Protein AF-A0A379SQF8-F1 (afdb_monomer)

Structure (mmCIF, N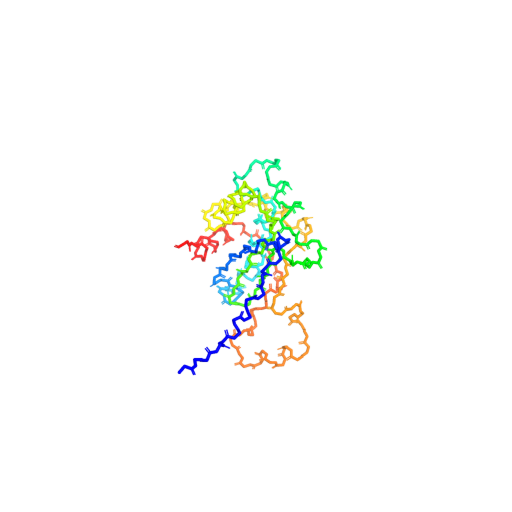/CA/C/O backbone):
data_AF-A0A379SQF8-F1
#
_entry.id   AF-A0A379SQF8-F1
#
loop_
_atom_site.group_PDB
_atom_site.id
_atom_site.type_symbol
_atom_site.label_atom_id
_atom_site.label_alt_id
_atom_site.label_comp_id
_atom_site.label_asym_id
_atom_site.label_entity_id
_atom_site.label_seq_id
_atom_site.pdbx_PDB_ins_code
_atom_site.Cartn_x
_atom_site.Cartn_y
_atom_site.Cartn_z
_atom_site.occupancy
_atom_site.B_iso_or_equiv
_atom_site.auth_seq_id
_atom_site.auth_comp_id
_atom_site.auth_asym_id
_atom_site.auth_atom_id
_atom_site.pdbx_PDB_model_num
ATOM 1 N N . MET A 1 1 ? 18.509 -51.863 -10.016 1.00 36.53 1 MET A N 1
ATOM 2 C CA . MET A 1 1 ? 18.354 -50.902 -11.134 1.00 36.53 1 MET A CA 1
ATOM 3 C C . MET A 1 1 ? 16.863 -50.686 -11.363 1.00 36.53 1 MET A C 1
ATOM 5 O O . MET A 1 1 ? 16.187 -51.683 -11.514 1.00 36.53 1 MET A O 1
ATOM 9 N N . GLY A 1 2 ? 16.226 -49.520 -11.377 1.00 36.34 2 GLY A N 1
ATOM 10 C CA . GLY A 1 2 ? 16.567 -48.117 -11.154 1.00 36.34 2 GLY A CA 1
ATOM 11 C C . GLY A 1 2 ? 15.249 -47.352 -11.379 1.00 36.34 2 GLY A C 1
ATOM 12 O O . GLY A 1 2 ? 14.641 -47.495 -12.435 1.00 36.34 2 GLY A O 1
ATOM 13 N N . TYR A 1 3 ? 14.753 -46.633 -10.369 1.00 33.97 3 TYR A N 1
ATOM 14 C CA . TYR A 1 3 ? 13.500 -45.876 -10.451 1.00 33.97 3 TYR A CA 1
ATOM 15 C C . TYR A 1 3 ? 13.717 -44.621 -11.301 1.00 33.97 3 TYR A C 1
ATOM 17 O O . TYR A 1 3 ? 14.500 -43.751 -10.924 1.00 33.97 3 TYR A O 1
ATOM 25 N N . ILE A 1 4 ? 13.025 -44.499 -12.436 1.00 41.09 4 ILE A N 1
ATOM 26 C CA . ILE A 1 4 ? 13.025 -43.257 -13.216 1.00 41.09 4 ILE A CA 1
ATOM 27 C C . ILE A 1 4 ? 11.919 -42.366 -12.654 1.00 41.09 4 ILE A C 1
ATOM 29 O O . ILE A 1 4 ? 10.757 -42.445 -13.051 1.00 41.09 4 ILE A O 1
ATOM 33 N N . GLY A 1 5 ? 12.287 -41.525 -11.688 1.00 40.53 5 GLY A N 1
ATOM 34 C CA . GLY A 1 5 ? 11.454 -40.415 -11.248 1.00 40.53 5 GLY A CA 1
ATOM 35 C C . GLY A 1 5 ? 11.244 -39.448 -12.410 1.00 40.53 5 GLY A C 1
ATOM 36 O O . GLY A 1 5 ? 12.179 -38.785 -12.858 1.00 40.53 5 GLY A O 1
ATOM 37 N N . LYS A 1 6 ? 10.010 -39.354 -12.910 1.00 43.12 6 LYS A N 1
ATOM 38 C CA . LYS A 1 6 ? 9.601 -38.285 -13.824 1.00 43.12 6 LYS A CA 1
ATOM 39 C C . LYS A 1 6 ? 9.546 -36.989 -13.013 1.00 43.12 6 LYS A C 1
ATOM 41 O O . LYS A 1 6 ? 8.558 -36.696 -12.347 1.00 43.12 6 LYS A O 1
ATOM 46 N N . CYS A 1 7 ? 10.639 -36.234 -13.032 1.00 33.91 7 CYS A N 1
ATOM 47 C CA . CYS A 1 7 ? 10.695 -34.894 -12.466 1.00 33.91 7 CYS A CA 1
ATOM 48 C C . CYS A 1 7 ? 9.825 -33.974 -13.335 1.00 33.91 7 CYS A C 1
ATOM 50 O O . CYS A 1 7 ? 10.247 -33.520 -14.397 1.00 33.91 7 CYS A O 1
ATOM 52 N N . TRP A 1 8 ? 8.581 -33.733 -12.921 1.00 30.84 8 TRP A N 1
ATOM 53 C CA . TRP A 1 8 ? 7.728 -32.720 -13.536 1.00 30.84 8 TRP A CA 1
ATOM 54 C C . TRP A 1 8 ? 8.167 -31.337 -13.044 1.00 30.84 8 TRP A C 1
ATOM 56 O O . TRP A 1 8 ? 7.534 -30.723 -12.188 1.00 30.84 8 TRP A O 1
ATOM 66 N N . ARG A 1 9 ? 9.274 -30.823 -13.584 1.00 35.34 9 ARG A N 1
ATOM 67 C CA . ARG A 1 9 ? 9.431 -29.372 -13.695 1.00 35.34 9 ARG A CA 1
ATOM 68 C C . ARG A 1 9 ? 8.589 -28.964 -14.893 1.00 35.34 9 ARG A C 1
ATOM 70 O O . ARG A 1 9 ? 8.962 -29.286 -16.017 1.00 35.34 9 ARG A O 1
ATOM 77 N N . ARG A 1 10 ? 7.471 -28.257 -14.682 1.00 36.34 10 ARG A N 1
ATOM 78 C CA . ARG A 1 10 ? 6.991 -27.383 -15.762 1.00 36.34 10 ARG A CA 1
ATOM 79 C C . ARG A 1 10 ? 8.163 -26.448 -16.057 1.00 36.34 10 ARG A C 1
ATOM 81 O O . ARG A 1 10 ? 8.608 -25.782 -15.120 1.00 36.34 10 ARG A O 1
ATOM 88 N N . PRO A 1 11 ? 8.698 -26.410 -17.285 1.00 40.53 11 PRO A N 1
ATOM 89 C CA . PRO A 1 11 ? 9.494 -25.268 -17.687 1.00 40.53 11 PRO A CA 1
ATOM 90 C C . PRO A 1 11 ? 8.586 -24.064 -17.442 1.00 40.53 11 PRO A C 1
ATOM 92 O O . PRO A 1 11 ? 7.487 -24.025 -18.000 1.00 40.53 11 PRO A O 1
ATOM 95 N N . SER A 1 12 ? 8.964 -23.152 -16.545 1.00 54.12 12 SER A N 1
ATOM 96 C CA . SER A 1 12 ? 8.344 -21.828 -16.537 1.00 54.12 12 SER A CA 1
ATOM 97 C C . SER A 1 12 ? 8.433 -21.342 -17.973 1.00 54.12 12 SER A C 1
ATOM 99 O O . SER A 1 12 ? 9.515 -21.403 -18.574 1.00 54.12 12 SER A O 1
ATOM 101 N N . ALA A 1 13 ? 7.293 -21.017 -18.574 1.00 52.03 13 ALA A N 1
ATOM 102 C CA . ALA A 1 13 ? 7.289 -20.626 -19.969 1.00 52.03 13 ALA A CA 1
ATOM 103 C C . ALA A 1 13 ? 8.267 -19.444 -20.113 1.00 52.03 13 ALA A C 1
ATOM 105 O O . ALA A 1 13 ? 8.337 -18.613 -19.207 1.00 52.03 13 ALA A O 1
ATOM 106 N N . PRO A 1 14 ? 9.016 -19.312 -21.220 1.00 48.34 14 PRO A N 1
ATOM 107 C CA . PRO A 1 14 ? 9.908 -18.165 -21.444 1.00 48.34 14 PRO A CA 1
ATOM 108 C C . PRO A 1 14 ? 9.210 -16.797 -21.277 1.00 48.34 14 PRO A C 1
ATOM 110 O O . PRO A 1 14 ? 9.867 -15.772 -21.110 1.00 48.34 14 PRO A O 1
ATOM 113 N N . SER A 1 15 ? 7.872 -16.804 -21.307 1.00 56.28 15 SER A N 1
ATOM 114 C CA . SER A 1 15 ? 6.947 -15.691 -21.121 1.00 56.28 15 SER A CA 1
ATOM 115 C C . SER A 1 15 ? 6.507 -15.403 -19.679 1.00 56.28 15 SER A C 1
ATOM 117 O O . SER A 1 15 ? 5.674 -14.514 -19.501 1.00 56.28 15 SER A O 1
ATOM 119 N N . ASP A 1 16 ? 6.954 -16.159 -18.674 1.00 76.50 16 ASP A N 1
ATOM 120 C CA . ASP A 1 16 ? 6.505 -15.937 -17.296 1.00 76.50 16 ASP A CA 1
ATOM 121 C C . ASP A 1 16 ? 7.106 -14.634 -16.756 1.00 76.50 16 ASP A C 1
ATOM 123 O O . ASP A 1 16 ? 8.316 -14.408 -16.795 1.00 76.50 16 ASP A O 1
ATOM 127 N N . ARG A 1 17 ? 6.219 -13.740 -16.317 1.00 87.56 17 ARG A N 1
ATOM 128 C CA . ARG A 1 17 ? 6.563 -12.451 -15.715 1.00 87.56 17 ARG A CA 1
ATOM 129 C C . ARG A 1 17 ? 7.261 -12.669 -14.371 1.00 87.56 17 ARG A C 1
ATOM 131 O O . ARG A 1 17 ? 7.070 -13.693 -13.717 1.00 87.56 17 ARG A O 1
ATOM 138 N N . ILE A 1 18 ? 8.079 -11.704 -13.966 1.00 90.38 18 ILE A N 1
ATOM 139 C CA . ILE A 1 18 ? 8.761 -11.708 -12.673 1.00 90.38 18 ILE A CA 1
ATOM 140 C C . ILE A 1 18 ? 7.858 -11.006 -11.661 1.00 90.38 18 ILE A C 1
ATOM 142 O O . ILE A 1 18 ? 7.595 -9.813 -11.787 1.00 90.38 18 ILE A O 1
ATOM 146 N N . GLU A 1 19 ? 7.413 -11.742 -10.647 1.00 91.56 19 GLU A N 1
ATOM 147 C CA . GLU A 1 19 ? 6.607 -11.203 -9.553 1.00 91.56 19 GLU A CA 1
ATOM 148 C C . GLU A 1 19 ? 7.514 -10.722 -8.418 1.00 91.56 19 GLU A C 1
ATOM 150 O O . GLU A 1 19 ? 8.244 -11.509 -7.811 1.00 91.56 19 GLU A O 1
ATOM 155 N N . VAL A 1 20 ? 7.455 -9.429 -8.117 1.00 92.56 20 VAL A N 1
ATO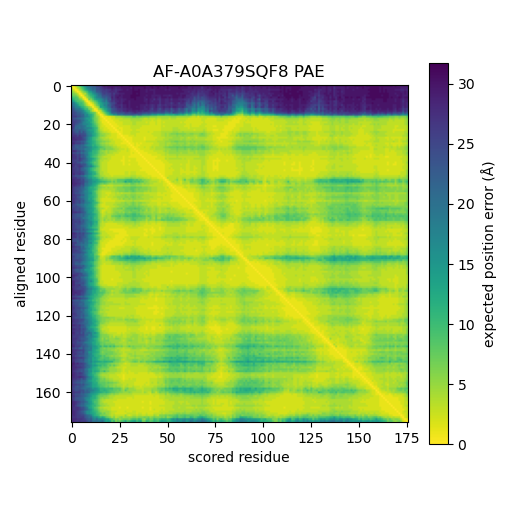M 156 C CA . VAL A 1 20 ? 8.170 -8.795 -7.010 1.00 92.56 20 VAL A CA 1
ATOM 157 C C . VAL A 1 20 ? 7.145 -8.347 -5.981 1.00 92.56 20 VAL A C 1
ATOM 159 O O . VAL A 1 20 ? 6.191 -7.637 -6.300 1.00 92.56 20 VAL A O 1
ATOM 162 N N . ARG A 1 21 ? 7.335 -8.777 -4.733 1.00 93.06 21 ARG A N 1
ATOM 163 C CA . ARG A 1 21 ? 6.432 -8.455 -3.629 1.00 93.06 21 ARG A CA 1
ATOM 164 C C . ARG A 1 21 ? 7.213 -7.945 -2.433 1.00 93.06 21 ARG A C 1
ATOM 166 O O . ARG A 1 21 ? 8.193 -8.571 -2.034 1.00 93.06 21 ARG A O 1
ATOM 173 N N . LEU A 1 22 ? 6.751 -6.843 -1.852 1.00 92.69 22 LEU A N 1
ATOM 174 C CA . LEU A 1 22 ? 7.219 -6.351 -0.560 1.00 92.69 22 LEU A CA 1
ATOM 175 C C . LEU A 1 22 ? 6.069 -6.473 0.432 1.00 92.69 22 LEU A C 1
ATOM 177 O O . LEU A 1 22 ? 5.043 -5.816 0.275 1.00 92.69 22 LEU A O 1
ATOM 181 N N . GLN A 1 23 ? 6.254 -7.309 1.449 1.00 93.75 23 GLN A N 1
ATOM 182 C CA . GLN A 1 23 ? 5.326 -7.413 2.565 1.00 93.75 23 GLN A CA 1
ATOM 183 C C . GLN A 1 23 ? 5.883 -6.629 3.749 1.00 93.75 23 GLN A C 1
ATOM 185 O O . GLN A 1 23 ? 6.973 -6.919 4.239 1.00 93.75 23 GLN A O 1
ATOM 190 N N . VAL A 1 24 ? 5.108 -5.661 4.218 1.00 91.88 24 VAL A N 1
ATOM 191 C CA . VAL A 1 24 ? 5.323 -4.972 5.487 1.00 91.88 24 VAL A CA 1
ATOM 192 C C . VAL A 1 24 ? 4.374 -5.602 6.500 1.00 91.88 24 VAL A C 1
ATOM 194 O O . VAL A 1 24 ? 3.173 -5.666 6.250 1.00 91.88 24 VAL A O 1
ATOM 197 N N . ASN A 1 25 ? 4.883 -6.057 7.645 1.00 92.56 25 ASN A N 1
ATOM 198 C CA . ASN A 1 25 ? 4.075 -6.676 8.710 1.00 92.56 25 ASN A CA 1
ATOM 199 C C . ASN A 1 25 ? 3.375 -5.620 9.584 1.00 92.56 25 ASN A C 1
ATOM 201 O O . ASN A 1 25 ? 3.444 -5.650 10.812 1.00 92.56 25 ASN A O 1
ATOM 205 N N . THR A 1 26 ? 2.747 -4.660 8.910 1.00 91.12 26 THR A N 1
ATOM 206 C CA . THR A 1 26 ? 2.014 -3.542 9.489 1.00 91.12 26 THR A CA 1
ATOM 207 C C . THR A 1 26 ? 0.716 -3.401 8.707 1.00 91.12 26 THR A C 1
ATOM 209 O O . THR A 1 26 ? 0.739 -3.204 7.490 1.00 91.12 26 THR A O 1
ATOM 212 N N . GLY A 1 27 ? -0.406 -3.502 9.409 1.00 92.88 27 GLY A N 1
ATOM 213 C CA . GLY A 1 27 ? -1.755 -3.313 8.882 1.00 92.88 27 GLY A CA 1
ATOM 214 C C . GLY A 1 27 ? -2.603 -2.508 9.864 1.00 92.88 27 GLY A C 1
ATOM 215 O O . GLY A 1 27 ? -2.070 -1.886 10.783 1.00 92.88 27 GLY A O 1
ATOM 216 N N . SER A 1 28 ? -3.922 -2.533 9.715 1.00 94.75 28 SER A N 1
ATOM 217 C CA . SER A 1 28 ? -4.826 -1.740 10.562 1.00 94.75 28 SER A CA 1
ATOM 218 C C . SER A 1 28 ? -4.838 -2.137 12.047 1.00 94.75 28 SER A C 1
ATOM 220 O O . SER A 1 28 ? -5.233 -1.339 12.896 1.00 94.75 28 SER A O 1
ATOM 222 N N . LEU A 1 29 ? -4.363 -3.334 12.411 1.00 94.62 29 LEU A N 1
A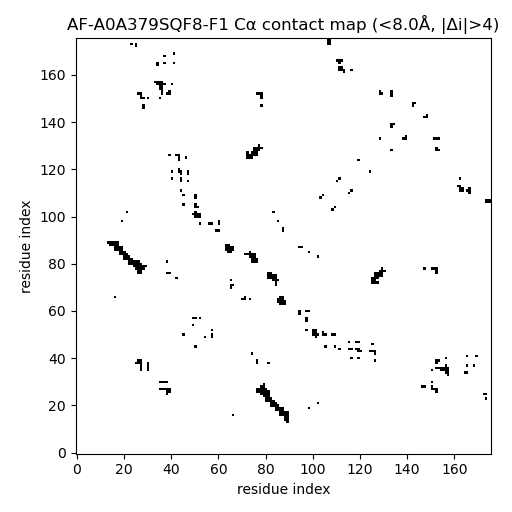TOM 223 C CA . LEU A 1 29 ? -4.231 -3.772 13.809 1.00 94.62 29 LEU A CA 1
ATOM 224 C C . LEU A 1 29 ? -3.235 -2.949 14.622 1.00 94.62 29 LEU A C 1
ATOM 226 O O . LEU A 1 29 ? -3.334 -2.905 15.847 1.00 94.62 29 LEU A O 1
ATOM 230 N N . THR A 1 30 ? -2.252 -2.332 13.972 1.00 92.88 30 THR A N 1
ATOM 231 C CA . THR A 1 30 ? -1.236 -1.531 14.667 1.00 92.88 30 THR A CA 1
ATOM 232 C C . THR A 1 30 ? -1.687 -0.087 14.892 1.00 92.88 30 THR A C 1
ATOM 234 O O . THR A 1 30 ? -1.004 0.668 15.591 1.00 92.88 30 THR A O 1
ATOM 237 N N . GLU A 1 31 ? -2.833 0.302 14.328 1.00 93.88 31 GLU A N 1
ATOM 238 C CA . GLU A 1 31 ? -3.425 1.627 14.481 1.00 93.88 31 GLU A CA 1
ATOM 239 C C . GLU A 1 31 ? -4.084 1.788 15.852 1.00 93.88 31 GLU A C 1
ATOM 241 O O . GLU A 1 31 ? -4.849 0.940 16.313 1.00 93.88 31 GLU A O 1
ATOM 246 N N . SER A 1 32 ? -3.843 2.927 16.501 1.00 91.19 32 SER A N 1
ATOM 247 C CA . SER A 1 32 ? -4.699 3.369 17.599 1.00 91.19 32 SER A CA 1
ATOM 248 C C . SER A 1 32 ? -6.028 3.925 17.080 1.00 91.19 32 SER A C 1
ATOM 250 O O . SER A 1 32 ? -6.185 4.266 15.908 1.00 91.19 32 SER A O 1
ATOM 252 N N . THR A 1 33 ? -6.980 4.153 17.986 1.00 86.94 33 THR A N 1
ATOM 253 C CA . THR A 1 33 ? -8.256 4.800 17.638 1.00 86.94 33 THR A CA 1
ATOM 254 C C . THR A 1 33 ? -8.087 6.194 17.018 1.00 86.94 33 THR A C 1
ATOM 256 O O . THR A 1 33 ? -8.968 6.634 16.283 1.00 86.94 33 THR A O 1
ATOM 259 N N . GLN A 1 34 ? -6.989 6.910 17.281 1.00 88.19 34 GLN A N 1
ATOM 260 C CA . GLN A 1 34 ? -6.680 8.204 16.653 1.00 88.19 34 GLN A CA 1
ATOM 261 C C . GLN A 1 34 ? -5.944 8.071 15.309 1.00 88.19 34 GLN A C 1
ATOM 263 O O . GLN A 1 34 ? -5.808 9.070 14.610 1.00 88.19 34 GLN A O 1
ATOM 268 N N . GLN A 1 35 ? -5.476 6.870 14.963 1.00 92.12 35 GLN A N 1
ATOM 269 C CA . GLN A 1 35 ? -4.688 6.552 13.765 1.00 92.12 35 GLN A CA 1
ATOM 270 C C . GLN A 1 35 ? -5.486 5.746 12.730 1.00 92.12 35 GLN A C 1
ATOM 272 O O . GLN A 1 35 ? -4.907 5.215 11.791 1.00 92.12 35 GLN A O 1
ATOM 277 N N . SER A 1 36 ? -6.807 5.662 12.906 1.00 93.00 36 SER A N 1
ATOM 278 C CA . SER A 1 36 ? -7.718 4.961 11.998 1.00 93.00 36 SER A CA 1
ATOM 279 C C . SER A 1 36 ? -7.476 5.372 10.540 1.00 93.00 36 SER A C 1
ATOM 281 O O . SER A 1 36 ? -7.569 6.562 10.215 1.00 93.00 36 SER A O 1
ATOM 283 N N . GLY A 1 37 ? -7.170 4.396 9.685 1.00 93.44 37 GLY A N 1
ATOM 284 C CA . GLY A 1 37 ? -6.935 4.567 8.248 1.00 93.44 37 GLY A CA 1
ATOM 285 C C . GLY A 1 37 ? -5.495 4.936 7.862 1.00 93.44 37 GLY A C 1
ATOM 286 O O . GLY A 1 37 ? -5.226 5.226 6.693 1.00 93.44 37 GLY A O 1
ATOM 287 N N . PHE A 1 38 ? -4.547 4.954 8.806 1.00 95.12 38 PHE A N 1
ATOM 288 C CA . PHE A 1 38 ? -3.148 5.311 8.531 1.00 95.12 38 PHE A CA 1
ATOM 289 C C . PHE A 1 38 ? -2.432 4.258 7.674 1.00 95.12 38 PHE A C 1
ATOM 291 O O . PHE A 1 38 ? -1.734 4.608 6.721 1.00 95.12 38 PHE A O 1
ATOM 298 N N . SER A 1 39 ? -2.643 2.977 7.965 1.00 94.00 39 SER A N 1
ATOM 299 C CA . SER A 1 39 ? -2.125 1.843 7.192 1.00 94.00 39 SER A CA 1
ATOM 300 C C . SER A 1 39 ? -2.630 1.838 5.748 1.00 94.00 39 SER A C 1
ATOM 302 O O . SER A 1 39 ? -1.914 1.380 4.865 1.00 94.00 39 SER A O 1
ATOM 304 N N . HIS A 1 40 ? -3.806 2.419 5.488 1.00 95.50 40 HIS A N 1
ATOM 305 C CA . HIS A 1 40 ? -4.371 2.553 4.146 1.00 95.50 40 HIS A CA 1
ATOM 306 C C . HIS A 1 40 ? -3.868 3.799 3.401 1.00 95.50 40 HIS A C 1
ATOM 308 O O . HIS A 1 40 ? -3.574 3.744 2.205 1.00 95.50 40 HIS A O 1
ATOM 314 N N . VAL A 1 41 ? -3.735 4.945 4.084 1.00 95.19 41 VAL A N 1
ATOM 315 C CA . VAL A 1 41 ? -3.297 6.186 3.419 1.00 95.19 41 VAL A CA 1
ATOM 316 C C . VAL A 1 41 ? -1.808 6.178 3.076 1.00 95.19 41 VAL A C 1
ATOM 318 O O . VAL A 1 41 ? -1.421 6.738 2.053 1.00 95.19 41 VAL A O 1
ATOM 321 N N . ILE A 1 42 ? -0.957 5.554 3.895 1.00 94.50 42 ILE A N 1
ATOM 322 C CA . ILE A 1 42 ? 0.499 5.559 3.681 1.00 94.50 42 ILE A CA 1
ATOM 323 C C . ILE A 1 42 ? 0.869 4.949 2.320 1.00 94.50 42 ILE A C 1
ATOM 325 O O . ILE A 1 42 ? 1.564 5.615 1.546 1.00 94.50 42 ILE A O 1
ATOM 329 N N . PRO A 1 43 ? 0.372 3.754 1.953 1.00 94.06 43 PRO A N 1
ATOM 330 C CA . PRO A 1 43 ? 0.632 3.205 0.632 1.00 94.06 43 PRO A CA 1
ATOM 331 C C . PRO A 1 43 ? -0.009 4.022 -0.484 1.00 94.06 43 PRO A C 1
ATOM 333 O O . PRO A 1 43 ? 0.592 4.180 -1.543 1.00 94.06 43 PRO A O 1
ATOM 336 N N . ARG A 1 44 ? -1.183 4.619 -0.250 1.00 94.75 44 ARG A N 1
ATOM 337 C CA . ARG A 1 44 ? -1.811 5.519 -1.226 1.00 94.75 44 ARG A CA 1
ATOM 338 C C . ARG A 1 44 ? -0.919 6.725 -1.533 1.00 94.75 44 ARG A C 1
ATOM 340 O O . ARG A 1 44 ? -0.756 7.089 -2.693 1.00 94.75 44 ARG A O 1
ATOM 347 N N . ILE A 1 45 ? -0.275 7.302 -0.518 1.00 94.12 45 ILE A N 1
ATOM 348 C CA . ILE A 1 45 ? 0.727 8.364 -0.689 1.00 94.12 45 ILE A CA 1
ATOM 349 C C . ILE A 1 45 ? 1.929 7.836 -1.476 1.00 94.12 45 ILE A C 1
ATOM 351 O O . ILE A 1 45 ? 2.353 8.483 -2.434 1.00 94.12 45 ILE A O 1
ATOM 355 N N . ALA A 1 46 ? 2.437 6.653 -1.126 1.00 92.62 46 ALA A N 1
ATOM 356 C CA . ALA A 1 46 ? 3.570 6.022 -1.801 1.00 92.62 46 ALA A CA 1
ATOM 357 C C . ALA A 1 46 ? 3.336 5.787 -3.303 1.00 92.62 46 ALA A C 1
ATOM 359 O O . ALA A 1 46 ? 4.254 5.982 -4.101 1.00 92.62 46 ALA A O 1
ATOM 360 N N . LEU A 1 47 ? 2.112 5.437 -3.705 1.00 91.75 47 LEU A N 1
ATOM 361 C CA . LEU A 1 47 ? 1.737 5.249 -5.112 1.00 91.75 47 LEU A CA 1
ATOM 362 C C . LEU A 1 47 ? 1.755 6.553 -5.920 1.00 91.75 47 LEU A C 1
ATOM 364 O O . LEU A 1 47 ? 2.013 6.530 -7.120 1.00 91.75 47 LEU A O 1
ATOM 368 N N . THR A 1 48 ? 1.533 7.700 -5.273 1.00 90.62 48 THR A N 1
ATOM 369 C CA . THR A 1 48 ? 1.603 9.011 -5.946 1.00 90.62 48 THR A CA 1
ATOM 370 C C . THR A 1 48 ? 3.018 9.575 -6.071 1.00 90.62 48 THR A C 1
ATOM 372 O O . THR A 1 48 ? 3.218 10.587 -6.742 1.00 90.62 48 THR A O 1
ATOM 375 N N . GLN A 1 49 ? 4.007 8.944 -5.435 1.00 89.62 49 GLN A N 1
ATOM 376 C CA . GLN A 1 49 ? 5.403 9.375 -5.460 1.00 89.62 49 GLN A CA 1
ATOM 377 C C . GLN A 1 49 ? 6.229 8.486 -6.393 1.00 89.62 49 GLN A C 1
ATOM 379 O O . GLN A 1 49 ? 5.945 7.305 -6.571 1.00 89.62 49 GLN A O 1
ATOM 384 N N . SER A 1 50 ? 7.304 9.033 -6.965 1.00 85.12 50 SER A N 1
ATOM 385 C CA . SER A 1 50 ? 8.196 8.268 -7.849 1.00 85.12 50 SER A CA 1
ATOM 386 C C . SER A 1 50 ? 9.141 7.322 -7.101 1.00 85.12 50 SER A C 1
ATOM 388 O O . SER A 1 50 ? 9.872 6.567 -7.736 1.00 85.12 50 SER A O 1
ATOM 390 N N . GLY A 1 51 ? 9.177 7.378 -5.763 1.00 84.06 51 GLY A N 1
ATOM 391 C CA . GLY A 1 51 ? 10.077 6.563 -4.944 1.00 84.06 51 GLY A CA 1
ATOM 392 C C . GLY A 1 51 ? 11.541 6.721 -5.356 1.00 84.06 51 GLY A C 1
ATOM 393 O O . GLY A 1 51 ? 12.247 5.729 -5.493 1.00 84.06 51 GLY A O 1
ATOM 394 N N . GLY A 1 52 ? 11.986 7.955 -5.616 1.00 84.81 52 GLY A N 1
ATOM 395 C CA . GLY A 1 52 ? 13.369 8.276 -5.992 1.00 84.81 52 GLY A CA 1
ATOM 396 C C . GLY A 1 52 ? 13.748 7.971 -7.446 1.00 84.81 52 GLY A C 1
ATOM 397 O O . GLY A 1 52 ? 14.891 8.218 -7.823 1.00 84.81 52 GLY A O 1
ATOM 398 N N . LEU A 1 53 ? 12.814 7.463 -8.253 1.00 91.12 53 LEU A N 1
ATOM 399 C CA . LEU A 1 53 ? 12.979 7.329 -9.699 1.00 91.12 53 LEU A CA 1
ATOM 400 C C . LEU A 1 53 ? 12.738 8.673 -10.394 1.00 91.12 53 LEU A C 1
ATOM 402 O O . LEU A 1 53 ? 11.982 9.519 -9.892 1.00 91.12 53 LEU A O 1
ATOM 406 N N . ASP A 1 54 ? 13.339 8.859 -11.569 1.00 92.06 54 ASP A N 1
ATOM 407 C CA . ASP A 1 54 ? 12.953 9.965 -12.441 1.00 92.06 54 ASP A CA 1
ATOM 408 C C . ASP A 1 54 ? 11.526 9.760 -12.997 1.00 92.06 54 ASP A C 1
ATOM 410 O O . ASP A 1 54 ? 10.928 8.684 -12.898 1.00 92.06 54 ASP A O 1
ATOM 414 N N . ALA A 1 55 ? 10.943 10.814 -13.571 1.00 88.75 55 ALA A N 1
ATOM 415 C CA . ALA A 1 55 ? 9.561 10.768 -14.046 1.00 88.75 55 ALA A CA 1
ATOM 416 C C . ALA A 1 55 ? 9.338 9.754 -15.186 1.00 88.75 55 ALA A C 1
ATOM 418 O O . ALA A 1 55 ? 8.255 9.171 -15.286 1.00 88.75 55 ALA A O 1
ATOM 419 N N . ALA A 1 56 ? 10.335 9.535 -16.048 1.00 91.56 56 ALA A N 1
ATOM 420 C CA . ALA A 1 56 ? 10.235 8.598 -17.163 1.00 91.56 56 ALA A CA 1
ATOM 421 C C . ALA A 1 56 ? 10.331 7.145 -16.674 1.00 91.56 56 ALA A C 1
ATOM 423 O O . ALA A 1 56 ? 9.528 6.308 -17.087 1.00 91.56 56 ALA A O 1
ATOM 424 N N . GLN A 1 57 ? 11.247 6.871 -15.746 1.00 93.50 57 GLN A N 1
ATOM 425 C CA . GLN A 1 57 ? 11.419 5.589 -15.067 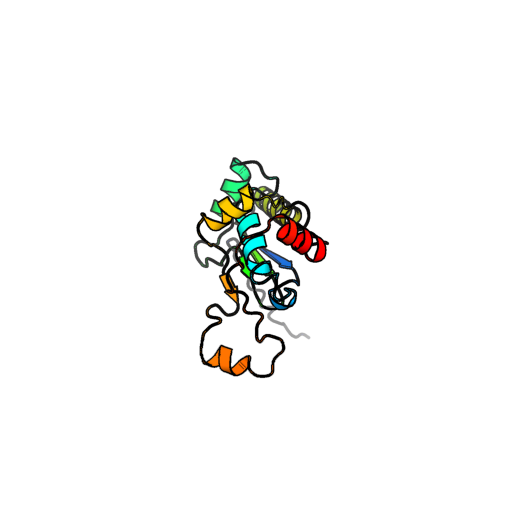1.00 93.50 57 GLN A CA 1
ATOM 426 C C . GLN A 1 57 ? 10.178 5.216 -14.265 1.00 93.50 57 GLN A C 1
ATOM 428 O O . GLN A 1 57 ? 9.625 4.140 -14.466 1.00 93.50 57 GLN A O 1
ATOM 433 N N . ALA A 1 58 ? 9.667 6.119 -13.424 1.00 91.00 58 ALA A N 1
ATOM 434 C CA . ALA A 1 58 ? 8.458 5.862 -12.644 1.00 91.00 58 ALA A CA 1
ATOM 435 C C . ALA A 1 58 ? 7.262 5.542 -13.553 1.00 91.00 58 ALA A C 1
ATOM 437 O O . ALA A 1 58 ? 6.533 4.579 -13.322 1.00 91.00 58 ALA A O 1
ATOM 438 N N . ARG A 1 59 ? 7.087 6.304 -14.640 1.00 90.94 59 ARG A N 1
ATOM 439 C CA . ARG A 1 59 ? 6.035 6.033 -15.627 1.00 90.94 59 ARG A CA 1
ATOM 440 C C . ARG A 1 59 ? 6.230 4.684 -16.319 1.00 90.94 59 ARG A C 1
ATOM 442 O O . ARG A 1 59 ? 5.260 3.949 -16.484 1.00 90.94 59 ARG A O 1
ATOM 449 N N . SER A 1 60 ? 7.461 4.357 -16.708 1.00 92.25 60 SER A N 1
ATOM 450 C CA . SER A 1 60 ? 7.824 3.079 -17.327 1.00 92.25 60 SER A CA 1
ATOM 451 C C . SER A 1 60 ? 7.538 1.900 -16.392 1.00 92.25 60 SER A C 1
ATOM 453 O O . SER A 1 60 ? 6.916 0.925 -16.824 1.00 92.25 60 SER A O 1
ATOM 455 N N . LEU A 1 61 ? 7.912 2.022 -15.114 1.00 92.94 61 LEU A N 1
ATOM 456 C CA . LEU A 1 61 ? 7.637 1.044 -14.067 1.00 92.94 61 LEU A CA 1
ATOM 457 C C . LEU A 1 61 ? 6.132 0.825 -13.907 1.00 92.94 61 LEU A C 1
ATOM 459 O O . LEU A 1 61 ? 5.698 -0.317 -13.939 1.00 92.94 61 LEU A O 1
ATOM 463 N N . TRP A 1 62 ? 5.319 1.879 -13.811 1.00 89.69 62 TRP A N 1
ATOM 464 C CA . TRP A 1 62 ? 3.868 1.722 -13.649 1.00 89.69 62 TRP A CA 1
ATOM 465 C C . TRP A 1 62 ? 3.168 1.150 -14.882 1.00 89.69 62 TRP A C 1
ATOM 467 O O . TRP A 1 62 ? 2.266 0.326 -14.753 1.00 89.69 62 TRP A O 1
ATOM 477 N N . GLN A 1 63 ? 3.602 1.529 -16.085 1.00 90.50 63 GLN A N 1
ATOM 478 C CA . GLN A 1 63 ? 3.037 1.000 -17.331 1.00 90.50 63 GLN A CA 1
ATOM 479 C C . GLN A 1 63 ? 3.356 -0.482 -17.547 1.00 90.50 63 GLN A C 1
ATOM 481 O O . GLN A 1 63 ? 2.580 -1.193 -18.183 1.00 90.50 63 GLN A O 1
ATOM 486 N N . GLN A 1 64 ? 4.507 -0.943 -17.057 1.00 90.94 64 GLN A N 1
ATOM 487 C CA . GLN A 1 64 ? 4.998 -2.303 -17.286 1.00 90.94 64 GLN A CA 1
ATOM 488 C C . GLN A 1 64 ? 4.990 -3.170 -16.029 1.00 90.94 64 GLN A C 1
ATOM 490 O O . GLN A 1 64 ? 5.319 -4.346 -16.134 1.00 90.94 64 GLN A O 1
ATOM 495 N N . GLY A 1 65 ? 4.630 -2.615 -14.873 1.00 88.81 65 GLY A N 1
ATOM 496 C CA . GLY A 1 65 ? 4.664 -3.257 -13.558 1.00 88.81 65 GLY A CA 1
ATOM 497 C C . GLY A 1 65 ? 3.368 -3.949 -13.157 1.00 88.81 65 GLY A C 1
ATOM 498 O O . GLY A 1 65 ? 3.267 -4.450 -12.041 1.00 88.81 65 GLY A O 1
ATOM 499 N N . VAL A 1 66 ? 2.385 -3.995 -14.056 1.00 87.75 66 VAL A N 1
ATOM 500 C CA . VAL A 1 66 ? 1.116 -4.699 -13.865 1.00 87.75 66 VAL A CA 1
ATOM 501 C C . VAL A 1 66 ? 0.995 -5.783 -14.931 1.00 87.75 66 VAL A C 1
ATOM 503 O O . VAL A 1 66 ? 1.296 -5.547 -16.102 1.00 87.75 66 VAL A O 1
ATOM 506 N N . ASP A 1 67 ? 0.557 -6.983 -14.540 1.00 87.56 67 ASP A N 1
ATOM 507 C CA . ASP A 1 67 ? 0.233 -8.034 -15.504 1.00 87.56 67 ASP A CA 1
ATOM 508 C C . ASP A 1 67 ? -1.086 -7.679 -16.217 1.00 87.56 67 ASP A C 1
ATOM 510 O O . ASP A 1 67 ? -2.140 -7.681 -15.577 1.00 87.56 67 ASP A O 1
ATOM 514 N N . PRO A 1 68 ? -1.085 -7.421 -17.539 1.00 84.38 68 PRO A N 1
ATOM 515 C CA . PRO A 1 68 ? -2.313 -7.119 -18.272 1.00 84.38 68 PRO A CA 1
ATOM 516 C C . PRO A 1 68 ? -3.285 -8.308 -18.337 1.00 84.38 68 PRO A C 1
ATOM 518 O O . PRO A 1 68 ? -4.469 -8.113 -18.601 1.00 84.38 68 PRO A O 1
ATOM 521 N N . LYS A 1 69 ? -2.812 -9.545 -18.130 1.00 85.56 69 LYS A N 1
ATOM 522 C CA . LYS A 1 69 ? -3.649 -10.757 -18.143 1.00 85.56 69 LYS A CA 1
ATOM 523 C C . LYS A 1 69 ? -4.234 -11.078 -16.773 1.00 85.56 69 LYS A C 1
ATOM 525 O O . LYS A 1 69 ? -5.273 -11.732 -16.698 1.00 85.56 69 LYS A O 1
ATOM 530 N N . ARG A 1 70 ? -3.541 -10.692 -15.702 1.00 82.19 70 ARG A N 1
ATOM 531 C CA . ARG A 1 70 ? -3.911 -10.965 -14.307 1.00 82.19 70 ARG A CA 1
ATOM 532 C C . ARG A 1 70 ? -3.593 -9.743 -13.447 1.00 82.19 70 ARG A C 1
ATOM 534 O O . ARG A 1 70 ? -2.674 -9.801 -12.631 1.00 82.19 70 ARG A O 1
ATOM 541 N N . PRO A 1 71 ? -4.321 -8.631 -13.638 1.00 85.50 71 PRO A N 1
ATOM 542 C CA . PRO A 1 71 ? -4.046 -7.419 -12.889 1.00 85.50 71 PRO A CA 1
ATOM 543 C C . PRO A 1 71 ? -4.260 -7.688 -11.399 1.00 85.50 71 PRO A C 1
ATOM 545 O O . PRO A 1 71 ? -5.335 -8.112 -10.976 1.00 85.50 71 PRO A O 1
ATOM 548 N N . MET A 1 72 ? -3.213 -7.460 -10.612 1.00 88.00 72 MET A N 1
ATOM 549 C CA . MET A 1 72 ? -3.301 -7.391 -9.159 1.00 88.00 72 MET A CA 1
ATOM 550 C C . MET A 1 72 ? -3.279 -5.923 -8.732 1.00 88.00 72 MET A C 1
ATOM 552 O O . MET A 1 72 ? -2.592 -5.124 -9.376 1.00 88.00 72 MET A O 1
ATOM 556 N N . PRO A 1 73 ? -3.980 -5.559 -7.645 1.00 91.88 73 PRO A N 1
ATOM 557 C CA . PRO A 1 73 ? -3.824 -4.245 -7.043 1.00 91.88 73 PRO A CA 1
ATOM 558 C C . PRO A 1 73 ? -2.349 -3.979 -6.702 1.00 91.88 73 PRO A C 1
ATOM 560 O O . PRO A 1 73 ? -1.699 -4.867 -6.127 1.00 91.88 73 PRO A O 1
ATOM 563 N N . PRO A 1 74 ? -1.819 -2.779 -7.012 1.00 92.56 74 PRO A N 1
ATOM 564 C CA . PRO A 1 74 ? -0.449 -2.405 -6.666 1.00 92.56 74 PRO A CA 1
ATOM 565 C C . PRO A 1 74 ? -0.160 -2.544 -5.176 1.00 92.56 74 PRO A C 1
ATOM 567 O O . PRO A 1 74 ? 0.954 -2.897 -4.796 1.00 92.56 74 PRO A O 1
ATOM 570 N N . VAL A 1 75 ? -1.168 -2.293 -4.335 1.00 95.12 75 VAL A N 1
ATOM 571 C CA . VAL A 1 75 ? -1.085 -2.496 -2.891 1.00 95.12 75 VAL A CA 1
ATOM 572 C C . VAL A 1 75 ? -2.343 -3.175 -2.373 1.00 95.12 75 VAL A C 1
ATOM 574 O O . VAL A 1 75 ? -3.453 -2.845 -2.788 1.00 95.12 75 VAL A O 1
ATOM 577 N N . ILE A 1 76 ? -2.154 -4.103 -1.439 1.00 96.31 76 ILE A N 1
ATOM 578 C CA . ILE A 1 76 ? -3.217 -4.717 -0.650 1.00 96.31 76 ILE A CA 1
ATOM 579 C C . ILE A 1 76 ? -2.923 -4.478 0.833 1.00 96.31 76 ILE A C 1
ATOM 581 O O . ILE A 1 76 ? -1.872 -4.887 1.322 1.00 96.31 76 ILE A O 1
ATOM 585 N N . VAL A 1 77 ? -3.847 -3.843 1.549 1.00 96.38 77 VAL A N 1
ATOM 586 C CA . VAL A 1 77 ? -3.774 -3.626 3.000 1.00 96.38 77 VAL A CA 1
ATOM 587 C C . VAL A 1 77 ? -4.699 -4.609 3.709 1.00 96.38 77 VAL A C 1
ATOM 589 O O . VAL A 1 77 ? -5.873 -4.760 3.382 1.00 96.38 77 VAL A O 1
ATOM 592 N N . SER A 1 78 ? -4.156 -5.304 4.692 1.00 95.38 78 SER A N 1
ATOM 593 C CA . SER A 1 78 ? -4.847 -6.254 5.552 1.00 95.38 78 SER A CA 1
ATOM 594 C C . SER A 1 78 ? -4.812 -5.749 6.995 1.00 95.38 78 SER A C 1
ATOM 596 O O . SER A 1 78 ? -4.245 -4.705 7.319 1.00 95.38 78 SER A O 1
ATOM 598 N N . TYR A 1 79 ? -5.399 -6.534 7.885 1.00 94.94 79 TYR A N 1
ATOM 599 C CA . TYR A 1 79 ? -5.364 -6.307 9.321 1.00 94.94 79 TYR A CA 1
ATOM 600 C C . TYR A 1 79 ? -3.937 -6.308 9.881 1.00 94.94 79 TYR A C 1
ATOM 602 O O . TYR A 1 79 ? -3.592 -5.479 10.713 1.00 94.94 79 TYR A O 1
ATOM 610 N N . ASP A 1 80 ? -3.090 -7.221 9.420 1.00 94.44 80 ASP A N 1
ATOM 611 C CA . ASP A 1 80 ? -1.757 -7.482 9.973 1.00 94.44 80 ASP A CA 1
ATOM 612 C C . ASP A 1 80 ? -0.605 -7.086 9.042 1.00 94.44 80 ASP A C 1
ATOM 614 O O . ASP A 1 80 ? 0.556 -7.097 9.448 1.00 94.44 80 ASP A O 1
ATOM 618 N N . SER A 1 81 ? -0.906 -6.765 7.786 1.00 94.56 81 SER A N 1
ATOM 619 C CA . SER A 1 81 ? 0.106 -6.634 6.749 1.00 94.56 81 SER A CA 1
ATOM 620 C C . SER A 1 81 ? -0.306 -5.680 5.638 1.00 94.56 81 SER A C 1
ATOM 622 O O . SER A 1 81 ? -1.483 -5.494 5.347 1.00 94.56 81 SER A O 1
ATOM 624 N N . THR A 1 82 ? 0.697 -5.108 4.984 1.00 95.00 82 THR A N 1
ATOM 625 C CA . THR A 1 82 ? 0.568 -4.320 3.762 1.00 95.00 82 THR A CA 1
ATOM 626 C C . THR A 1 82 ? 1.460 -4.950 2.704 1.00 95.00 82 THR A C 1
ATOM 628 O O . THR A 1 82 ? 2.660 -5.124 2.917 1.00 95.00 82 THR A O 1
ATOM 631 N N . LEU A 1 83 ? 0.883 -5.303 1.563 1.00 95.06 83 LEU A N 1
ATOM 632 C CA . LEU A 1 83 ? 1.554 -6.012 0.484 1.00 95.06 83 LEU A CA 1
ATOM 633 C C . LEU A 1 83 ? 1.622 -5.135 -0.764 1.00 95.06 83 LEU A C 1
ATOM 635 O O . LEU A 1 83 ? 0.593 -4.847 -1.368 1.00 95.06 83 LEU A O 1
ATOM 639 N N . TYR A 1 84 ? 2.831 -4.774 -1.181 1.00 94.00 84 TYR A N 1
ATOM 640 C CA . TYR A 1 84 ? 3.095 -4.129 -2.465 1.00 94.00 84 TYR A CA 1
ATOM 641 C C . TYR A 1 84 ? 3.362 -5.199 -3.524 1.00 94.00 84 TYR A C 1
ATOM 643 O O . TYR A 1 84 ? 4.181 -6.095 -3.299 1.00 94.00 84 TYR A O 1
ATOM 651 N N . ASN A 1 85 ? 2.701 -5.096 -4.675 1.00 93.62 85 ASN A N 1
ATOM 652 C CA . ASN A 1 85 ? 2.772 -6.060 -5.769 1.00 93.62 85 ASN A CA 1
ATOM 653 C C . ASN A 1 85 ? 3.237 -5.381 -7.058 1.00 93.62 85 ASN A C 1
ATOM 655 O O . ASN A 1 85 ? 2.629 -4.414 -7.513 1.00 93.62 85 ASN A O 1
ATOM 659 N N . LEU A 1 86 ? 4.276 -5.936 -7.679 1.00 92.94 86 LEU A N 1
ATOM 660 C CA . LEU A 1 86 ? 4.732 -5.560 -9.012 1.00 92.94 86 LEU A CA 1
ATOM 661 C C . LEU A 1 86 ? 4.943 -6.824 -9.846 1.00 92.94 86 LEU A C 1
ATOM 663 O O . LEU A 1 86 ? 5.621 -7.754 -9.418 1.00 92.94 86 LEU A O 1
ATOM 667 N N . SER A 1 87 ? 4.400 -6.832 -11.057 1.00 92.81 87 SER A N 1
ATOM 668 C CA . SER A 1 87 ? 4.611 -7.886 -12.046 1.00 92.81 87 SER A CA 1
ATOM 669 C C . SER A 1 87 ? 5.380 -7.309 -13.223 1.00 92.81 87 SER A C 1
ATOM 671 O O . SER A 1 87 ? 4.854 -6.483 -13.968 1.00 92.81 87 SER A O 1
ATOM 673 N N . LEU A 1 88 ? 6.621 -7.739 -13.418 1.00 92.50 88 LEU A N 1
ATOM 674 C CA . LEU A 1 88 ? 7.540 -7.199 -14.419 1.00 92.50 88 LEU A CA 1
ATOM 675 C C . LEU A 1 88 ? 7.681 -8.144 -15.619 1.00 92.50 88 LEU A C 1
ATOM 677 O O . LEU A 1 88 ? 7.646 -9.365 -15.456 1.00 92.50 88 LEU A O 1
ATOM 681 N N . PRO A 1 89 ? 7.885 -7.631 -16.842 1.00 90.50 89 PRO A N 1
ATOM 682 C CA . PRO A 1 89 ? 8.223 -8.483 -17.974 1.00 90.50 89 PRO A CA 1
ATOM 683 C C . PRO A 1 89 ? 9.566 -9.192 -17.741 1.00 90.50 89 PRO A C 1
ATOM 685 O O . PRO A 1 89 ? 10.501 -8.624 -17.173 1.00 90.50 89 PRO A O 1
ATOM 688 N N . ASN A 1 90 ? 9.673 -10.432 -18.220 1.00 84.31 90 ASN A N 1
ATOM 689 C CA . ASN A 1 90 ? 10.935 -11.165 -18.200 1.00 84.31 90 ASN A CA 1
ATOM 690 C C . ASN A 1 90 ? 12.001 -10.441 -19.052 1.00 84.31 90 ASN A C 1
ATOM 692 O O . ASN A 1 90 ? 11.664 -9.715 -19.989 1.00 84.31 90 ASN A O 1
ATOM 696 N N . ASN A 1 91 ? 13.285 -10.648 -18.750 1.00 84.19 91 ASN A N 1
ATOM 697 C CA . ASN A 1 91 ? 14.438 -10.033 -19.431 1.00 84.19 91 ASN A CA 1
ATOM 698 C C . ASN A 1 91 ? 14.559 -8.493 -19.332 1.00 84.19 91 ASN A C 1
ATOM 700 O O . ASN A 1 91 ? 15.282 -7.889 -20.125 1.00 84.19 91 ASN A O 1
ATOM 704 N N . ARG A 1 92 ? 13.909 -7.837 -18.361 1.00 87.00 92 ARG A N 1
ATOM 705 C CA . ARG A 1 92 ? 14.068 -6.393 -18.087 1.00 87.00 92 ARG A CA 1
ATOM 706 C C . ARG A 1 92 ? 14.754 -6.137 -16.746 1.00 87.00 92 ARG A C 1
ATOM 708 O O . ARG A 1 92 ? 14.130 -5.754 -15.759 1.00 87.00 92 ARG A O 1
ATOM 715 N N . ASN A 1 93 ? 16.067 -6.371 -16.713 1.00 90.06 93 ASN A N 1
ATOM 716 C CA . ASN A 1 93 ? 16.891 -6.174 -15.511 1.00 90.06 93 ASN A CA 1
ATOM 717 C C . ASN A 1 93 ? 16.925 -4.708 -15.042 1.00 90.06 93 ASN A C 1
ATOM 719 O O . ASN A 1 93 ? 17.066 -4.445 -13.850 1.00 90.06 93 ASN A O 1
ATOM 723 N N . ASP A 1 94 ? 16.781 -3.767 -15.974 1.00 90.88 94 ASP A N 1
ATOM 724 C CA . ASP A 1 94 ? 16.598 -2.341 -15.712 1.00 90.88 94 ASP A CA 1
ATOM 725 C C . ASP A 1 94 ? 15.327 -2.085 -14.888 1.00 90.88 94 ASP A C 1
ATOM 727 O O . ASP A 1 94 ? 15.419 -1.532 -13.793 1.00 90.88 94 ASP A O 1
ATOM 731 N N . LEU A 1 95 ? 14.173 -2.600 -15.335 1.00 92.88 95 LEU A N 1
ATOM 732 C CA . LEU A 1 95 ? 12.906 -2.467 -14.604 1.00 92.88 95 LEU A CA 1
ATOM 733 C C . LEU A 1 95 ? 12.938 -3.169 -13.251 1.00 92.88 95 LEU A C 1
ATOM 735 O O . LEU A 1 95 ? 12.349 -2.679 -12.295 1.00 92.88 95 LEU A O 1
ATOM 739 N N . LEU A 1 96 ? 13.625 -4.309 -13.146 1.00 93.38 96 LEU A N 1
ATOM 740 C CA . LEU A 1 96 ? 13.791 -4.992 -11.865 1.00 93.38 96 LEU A CA 1
ATOM 741 C C . LEU A 1 96 ? 14.568 -4.124 -10.871 1.00 93.38 96 LEU A C 1
ATOM 743 O O . LEU A 1 96 ? 14.174 -4.004 -9.713 1.00 93.38 96 LEU A O 1
ATOM 747 N N . LYS A 1 97 ? 15.650 -3.481 -11.320 1.00 93.50 97 LYS A N 1
ATOM 748 C CA . LYS A 1 97 ? 16.415 -2.551 -10.485 1.00 93.50 97 LYS A CA 1
ATOM 749 C C . LYS A 1 97 ? 15.571 -1.340 -10.080 1.00 93.50 97 LYS A C 1
ATOM 751 O O . LYS A 1 97 ? 15.627 -0.932 -8.920 1.00 93.50 97 LYS A O 1
ATOM 756 N N . GLU A 1 98 ? 14.784 -0.788 -11.000 1.00 94.75 98 GLU A N 1
ATOM 757 C CA . GLU A 1 98 ? 13.863 0.324 -10.729 1.00 94.75 98 GLU A CA 1
ATOM 758 C C . GLU A 1 98 ? 12.772 -0.073 -9.729 1.00 94.75 98 GLU A C 1
ATOM 760 O O . GLU A 1 98 ? 12.547 0.651 -8.764 1.00 94.75 98 GLU A O 1
ATOM 765 N N . ALA A 1 99 ? 12.169 -1.254 -9.880 1.00 93.69 99 ALA A N 1
ATOM 766 C CA . ALA A 1 99 ? 11.175 -1.793 -8.956 1.00 93.69 99 ALA A CA 1
ATOM 767 C C . ALA A 1 99 ? 11.744 -1.972 -7.543 1.00 93.69 99 ALA A C 1
ATOM 769 O O . ALA A 1 99 ? 11.131 -1.544 -6.569 1.00 93.69 99 ALA A O 1
ATOM 770 N N . LEU A 1 100 ? 12.939 -2.558 -7.417 1.00 93.25 100 LEU A N 1
ATOM 771 C CA . LEU A 1 100 ? 13.609 -2.705 -6.122 1.00 93.25 100 LEU A CA 1
ATOM 772 C C . LEU A 1 100 ? 13.979 -1.346 -5.513 1.00 93.25 100 LEU A C 1
ATOM 774 O O . LEU A 1 100 ? 13.828 -1.158 -4.309 1.00 93.25 100 LEU A O 1
ATOM 778 N N . THR A 1 101 ? 14.417 -0.388 -6.335 1.00 93.69 101 THR A N 1
ATOM 779 C CA . THR A 1 101 ? 14.703 0.987 -5.891 1.00 93.69 101 THR A CA 1
ATOM 780 C C . THR A 1 101 ? 13.441 1.669 -5.372 1.00 93.69 101 THR A C 1
ATOM 782 O O . THR A 1 101 ? 13.462 2.256 -4.291 1.00 93.69 101 THR A O 1
ATOM 785 N N . TYR A 1 102 ? 12.338 1.546 -6.111 1.00 93.25 102 TYR A N 1
ATOM 786 C CA . TYR A 1 102 ? 11.033 2.067 -5.729 1.00 93.25 102 TYR A CA 1
ATOM 787 C C . TYR A 1 102 ? 10.584 1.478 -4.387 1.00 93.25 102 TYR A C 1
ATOM 789 O O . TYR A 1 102 ? 10.366 2.225 -3.435 1.00 93.25 102 TYR A O 1
ATOM 797 N N . LEU A 1 103 ? 10.549 0.146 -4.266 1.00 91.94 103 LEU A N 1
ATOM 798 C CA . LEU A 1 103 ? 10.136 -0.549 -3.042 1.00 91.94 103 LEU A CA 1
ATOM 799 C C . LEU A 1 103 ? 11.018 -0.194 -1.832 1.00 91.94 103 LEU A C 1
ATOM 801 O O . LEU A 1 103 ? 10.489 0.072 -0.755 1.00 91.94 103 LEU A O 1
ATOM 805 N N . ALA A 1 104 ? 12.341 -0.117 -2.008 1.00 90.81 104 ALA A N 1
ATOM 806 C CA . ALA A 1 104 ? 13.264 0.272 -0.939 1.00 90.81 104 ALA A CA 1
ATOM 807 C C . ALA A 1 104 ? 13.067 1.727 -0.481 1.00 90.81 104 ALA A C 1
ATOM 809 O O . ALA A 1 104 ? 13.226 2.050 0.698 1.00 90.81 104 ALA A O 1
ATOM 810 N N . ASN A 1 105 ? 12.717 2.628 -1.401 1.00 90.50 105 ASN A N 1
ATOM 811 C CA . ASN A 1 105 ? 12.461 4.021 -1.056 1.00 90.50 105 ASN A CA 1
ATOM 812 C C . ASN A 1 105 ? 11.093 4.201 -0.383 1.00 90.50 105 ASN A C 1
ATOM 814 O O . ASN A 1 105 ? 10.990 5.033 0.515 1.00 90.50 105 ASN A O 1
ATOM 818 N N . ILE A 1 106 ? 10.080 3.395 -0.717 1.00 88.06 106 ILE A N 1
ATOM 819 C CA . ILE A 1 106 ? 8.807 3.388 0.025 1.00 88.06 106 ILE A CA 1
ATOM 820 C C . ILE A 1 106 ? 9.009 2.944 1.473 1.00 88.06 106 ILE A C 1
ATOM 822 O O . ILE A 1 106 ? 8.349 3.475 2.355 1.00 88.06 106 ILE A O 1
ATOM 826 N N . SER A 1 107 ? 9.905 1.988 1.733 1.00 82.81 107 SER A N 1
ATOM 827 C CA . SER A 1 107 ? 10.123 1.460 3.084 1.00 82.81 107 SER A CA 1
ATOM 828 C C . SER A 1 107 ? 11.020 2.324 3.971 1.00 82.81 107 SER A C 1
ATOM 830 O O . SER A 1 107 ? 11.160 2.013 5.145 1.00 82.81 107 SER A O 1
ATOM 832 N N . GLY A 1 108 ? 11.694 3.349 3.437 1.00 82.94 108 GLY A N 1
ATOM 833 C CA . GLY A 1 108 ? 12.657 4.126 4.232 1.00 82.94 108 GLY A CA 1
ATOM 834 C C . GLY A 1 108 ? 12.769 5.615 3.916 1.00 82.94 108 GLY A C 1
ATOM 835 O O . GLY A 1 108 ? 13.405 6.338 4.675 1.00 82.94 108 GLY A O 1
ATOM 836 N N . LYS A 1 109 ? 12.177 6.104 2.823 1.00 87.50 109 LYS A N 1
ATOM 837 C CA . LYS A 1 109 ? 12.350 7.488 2.344 1.00 87.50 109 LYS A CA 1
ATOM 838 C C . LYS A 1 109 ? 11.049 8.142 1.877 1.00 87.50 109 LYS A C 1
ATOM 840 O O . LYS A 1 109 ? 11.087 9.099 1.102 1.00 87.50 109 LYS A O 1
ATOM 845 N N . LEU A 1 110 ? 9.900 7.639 2.323 1.00 89.06 110 LEU A N 1
ATOM 846 C CA . LEU A 1 110 ? 8.620 8.244 1.990 1.00 89.06 110 LEU A CA 1
ATOM 847 C C . LEU A 1 110 ? 8.518 9.642 2.613 1.00 89.06 110 LEU A C 1
ATOM 849 O O . LEU A 1 110 ? 8.745 9.820 3.807 1.00 89.06 110 LEU A O 1
ATOM 853 N N . THR A 1 111 ? 8.177 10.638 1.795 1.00 89.25 111 THR A N 1
ATOM 854 C CA . THR A 1 111 ? 7.998 12.017 2.266 1.00 89.25 111 THR A CA 1
ATOM 855 C C . THR A 1 111 ? 6.520 12.276 2.520 1.00 89.25 111 THR A C 1
ATOM 857 O O . THR A 1 111 ? 5.751 12.360 1.562 1.00 89.25 111 THR A O 1
ATOM 860 N N . ILE A 1 112 ? 6.103 12.418 3.781 1.00 92.81 112 ILE A N 1
ATOM 861 C CA . ILE A 1 112 ? 4.700 12.690 4.124 1.00 92.81 112 ILE A CA 1
ATOM 862 C C . ILE A 1 112 ? 4.537 14.150 4.551 1.00 92.81 112 ILE A C 1
ATOM 864 O O . ILE A 1 112 ? 4.952 14.577 5.623 1.00 92.81 112 ILE A O 1
ATOM 868 N N . THR A 1 113 ? 3.902 14.930 3.682 1.00 93.94 113 THR A N 1
ATOM 869 C CA . THR A 1 113 ? 3.552 16.342 3.892 1.00 93.94 113 THR A CA 1
ATOM 870 C C . THR A 1 113 ? 2.056 16.564 3.665 1.00 93.94 113 THR A C 1
ATOM 872 O O . THR A 1 113 ? 1.412 15.755 2.990 1.00 93.94 113 THR A O 1
ATOM 875 N N . PRO A 1 114 ? 1.475 17.682 4.139 1.00 93.56 114 PRO A N 1
ATOM 876 C CA . PRO A 1 114 ? 0.081 18.013 3.838 1.00 93.56 114 PRO A CA 1
ATOM 877 C C . PRO A 1 114 ? -0.226 18.029 2.332 1.00 93.56 114 PRO A C 1
ATOM 879 O O . PRO A 1 114 ? -1.294 17.592 1.915 1.00 93.56 114 PRO A O 1
ATOM 882 N N . VAL A 1 115 ? 0.731 18.464 1.502 1.00 93.50 115 VAL A N 1
ATOM 883 C CA . VAL A 1 115 ? 0.585 18.496 0.037 1.00 93.50 115 VAL A CA 1
ATOM 884 C C . VAL A 1 115 ? 0.472 17.084 -0.536 1.00 93.50 115 VAL A C 1
ATOM 886 O O . VAL A 1 115 ? -0.457 16.805 -1.290 1.00 93.50 115 VAL A O 1
ATOM 889 N N . THR A 1 116 ? 1.371 16.174 -0.152 1.00 93.56 116 THR A N 1
ATOM 890 C CA . THR A 1 116 ? 1.349 14.783 -0.638 1.00 93.56 116 THR A CA 1
ATOM 891 C C . THR A 1 116 ? 0.132 14.015 -0.132 1.00 93.56 116 THR A C 1
ATOM 893 O O . THR A 1 116 ? -0.420 13.204 -0.866 1.00 93.56 116 THR A O 1
ATOM 896 N N . VAL A 1 117 ? -0.315 14.292 1.098 1.00 93.94 117 VAL A N 1
ATOM 897 C CA . VAL A 1 117 ? -1.537 13.700 1.663 1.00 93.94 117 VAL A CA 1
ATOM 898 C C . VAL A 1 117 ? -2.755 14.158 0.863 1.00 93.94 117 VAL A C 1
ATOM 900 O O . VAL A 1 117 ? -3.525 13.325 0.398 1.00 93.94 117 VAL A O 1
ATOM 903 N N . ASN A 1 118 ? -2.905 15.465 0.634 1.00 93.12 118 ASN A N 1
ATOM 904 C CA . ASN A 1 118 ? -4.030 15.999 -0.135 1.00 93.12 118 ASN A CA 1
ATOM 905 C C . ASN A 1 118 ? -4.031 15.484 -1.578 1.00 93.12 118 ASN A C 1
ATOM 907 O O . ASN A 1 118 ? 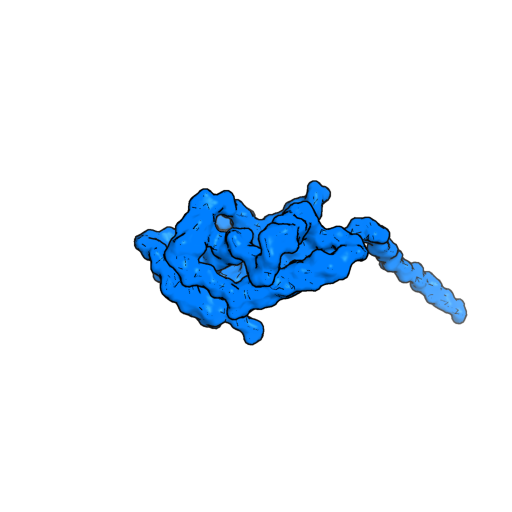-5.081 15.092 -2.078 1.00 93.12 118 ASN A O 1
ATOM 911 N N . HIS A 1 119 ? -2.861 15.427 -2.219 1.00 93.56 119 HIS A N 1
ATOM 912 C CA . HIS A 1 119 ? -2.718 14.876 -3.565 1.00 93.56 119 HIS A CA 1
ATOM 913 C C . HIS A 1 119 ? -3.115 13.393 -3.627 1.00 93.56 119 HIS A C 1
ATOM 915 O O . HIS A 1 119 ? -3.824 12.977 -4.543 1.00 93.56 119 HIS A O 1
ATOM 921 N N . ALA A 1 120 ? -2.713 12.594 -2.635 1.00 92.69 120 ALA A N 1
ATOM 922 C CA . ALA A 1 120 ? -3.114 11.194 -2.534 1.00 92.69 120 ALA A CA 1
ATOM 923 C C . ALA A 1 120 ? -4.631 11.050 -2.353 1.00 92.69 120 ALA A C 1
ATOM 925 O O . ALA A 1 120 ? -5.252 10.242 -3.040 1.00 92.69 120 ALA A O 1
ATOM 926 N N . LEU A 1 121 ? -5.238 11.869 -1.488 1.00 91.88 121 LEU A N 1
ATOM 927 C CA . LEU A 1 121 ? -6.678 11.855 -1.217 1.00 91.88 121 LEU A CA 1
ATOM 928 C C . LEU A 1 121 ? -7.534 12.334 -2.400 1.00 91.88 121 LEU A C 1
ATOM 930 O O . LEU A 1 121 ? -8.668 11.878 -2.534 1.00 91.88 121 LEU A O 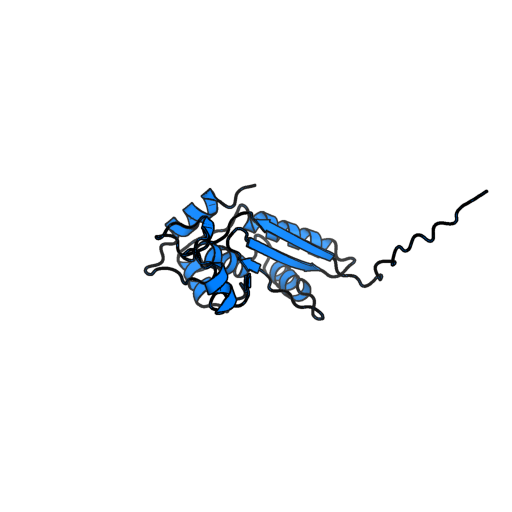1
ATOM 934 N N . SER A 1 122 ? -7.010 13.215 -3.258 1.00 92.00 122 SER A N 1
ATOM 935 C CA . SER A 1 122 ? -7.692 13.664 -4.480 1.00 92.00 122 SER A CA 1
ATOM 936 C C . SER A 1 122 ? -7.471 12.747 -5.687 1.00 92.00 122 SER A C 1
ATOM 938 O O . SER A 1 122 ? -8.185 12.873 -6.679 1.00 92.00 122 SER A O 1
ATOM 940 N N . SER A 1 123 ? -6.468 11.869 -5.631 1.00 90.62 123 SER A N 1
ATOM 941 C CA . SER A 1 123 ? -6.170 10.888 -6.681 1.00 90.62 123 SER A CA 1
ATOM 942 C C . SER A 1 123 ? -7.047 9.643 -6.543 1.00 90.62 123 SER A C 1
ATOM 944 O O . SER A 1 123 ? -7.594 9.386 -5.470 1.00 90.62 123 SER A O 1
ATOM 946 N N . GLU A 1 124 ? -7.160 8.854 -7.612 1.00 90.19 124 GLU A N 1
ATOM 947 C CA . GLU A 1 124 ? -7.833 7.551 -7.573 1.00 90.19 124 GLU A CA 1
ATOM 948 C C . GLU A 1 124 ? -7.212 6.639 -6.503 1.00 90.19 124 GLU A C 1
ATOM 950 O O . 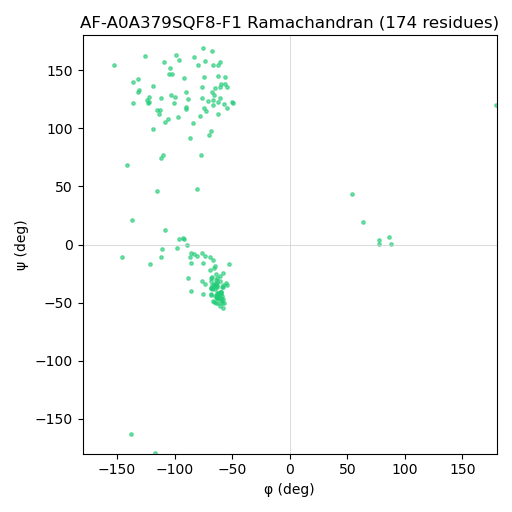GLU A 1 124 ? -5.991 6.604 -6.329 1.00 90.19 124 GLU A O 1
ATOM 955 N N . ASP A 1 125 ? -8.059 5.919 -5.763 1.00 91.50 125 ASP A N 1
ATOM 956 C CA . ASP A 1 125 ? -7.592 4.984 -4.748 1.00 91.50 125 ASP A CA 1
ATOM 957 C C . ASP A 1 125 ? -7.244 3.637 -5.382 1.00 91.50 125 ASP A C 1
ATOM 959 O O . ASP A 1 125 ? -8.116 2.862 -5.769 1.00 91.50 125 ASP A O 1
ATOM 963 N N . MET A 1 126 ? -5.945 3.385 -5.513 1.00 91.81 126 MET A N 1
ATOM 964 C CA . MET A 1 126 ? -5.402 2.150 -6.078 1.00 91.81 126 MET A CA 1
ATOM 965 C C . MET A 1 126 ? -5.023 1.122 -4.999 1.00 91.81 126 MET A C 1
ATOM 967 O O . MET A 1 126 ? -4.431 0.086 -5.318 1.00 91.81 126 MET A O 1
ATOM 971 N N . VAL A 1 127 ? -5.313 1.409 -3.726 1.00 94.00 127 VAL A N 1
ATOM 972 C CA . VAL A 1 127 ? -5.082 0.490 -2.611 1.00 94.00 127 VAL A CA 1
ATOM 973 C C . VAL A 1 127 ? -6.321 -0.384 -2.442 1.00 94.00 127 VAL A C 1
ATOM 975 O O . VAL A 1 127 ? -7.438 0.106 -2.311 1.00 94.00 127 VAL A O 1
ATOM 978 N N . ALA A 1 128 ? -6.125 -1.698 -2.468 1.00 95.19 128 ALA A N 1
ATOM 979 C CA . ALA A 1 128 ? -7.172 -2.660 -2.158 1.00 95.19 128 ALA A CA 1
ATOM 980 C C . ALA A 1 128 ? -7.040 -3.144 -0.714 1.00 95.19 128 ALA A C 1
ATOM 982 O O . ALA A 1 128 ? -5.971 -3.053 -0.110 1.00 95.19 128 ALA A O 1
ATOM 983 N N . THR A 1 129 ? -8.102 -3.737 -0.180 1.00 94.88 129 THR A N 1
ATOM 984 C CA . THR A 1 129 ? -8.072 -4.385 1.130 1.00 94.88 129 THR A CA 1
ATOM 985 C C . THR A 1 129 ? -8.151 -5.901 1.019 1.00 94.88 129 THR A C 1
ATOM 987 O O . THR A 1 129 ? -8.623 -6.465 0.027 1.00 94.88 129 THR A O 1
ATOM 990 N N . TRP A 1 130 ? -7.664 -6.584 2.052 1.00 91.38 130 TRP A N 1
ATOM 991 C CA . TRP A 1 130 ? -7.934 -7.998 2.262 1.00 91.38 130 TRP A CA 1
ATOM 992 C C . TRP A 1 130 ? -8.569 -8.222 3.642 1.00 91.38 130 TRP A C 1
ATOM 994 O O . TRP A 1 130 ? -7.946 -7.898 4.656 1.00 91.38 130 TRP A O 1
ATOM 1004 N N . PRO A 1 131 ? -9.775 -8.817 3.715 1.00 91.81 131 PRO A N 1
ATOM 1005 C CA . PRO A 1 131 ? -10.660 -9.199 2.605 1.00 91.81 131 PRO A CA 1
ATOM 1006 C C . PRO A 1 131 ? -11.119 -8.013 1.744 1.00 91.81 131 PRO A C 1
ATOM 1008 O O . PRO A 1 131 ? -11.137 -6.883 2.218 1.00 91.81 131 PRO A O 1
ATOM 1011 N N . ALA A 1 132 ? -11.511 -8.294 0.496 1.00 89.19 132 ALA A N 1
ATOM 1012 C CA . ALA A 1 132 ? -11.910 -7.261 -0.467 1.00 89.19 132 ALA A CA 1
ATOM 1013 C C . ALA A 1 132 ? -13.176 -6.490 -0.048 1.00 89.19 132 ALA A C 1
ATOM 1015 O O . ALA A 1 132 ? -13.283 -5.298 -0.316 1.00 89.19 132 ALA A O 1
ATOM 1016 N N . ASP A 1 133 ? -14.119 -7.159 0.626 1.00 89.88 133 ASP A N 1
ATOM 1017 C CA . ASP A 1 133 ? -15.256 -6.513 1.283 1.00 89.88 133 ASP A CA 1
ATOM 1018 C C . ASP A 1 133 ? -15.209 -6.794 2.789 1.00 89.88 133 ASP A C 1
ATOM 1020 O O . ASP A 1 133 ? -15.610 -7.852 3.279 1.00 89.88 133 ASP A O 1
ATOM 1024 N N . THR A 1 134 ? -14.711 -5.821 3.549 1.00 87.81 134 THR A N 1
ATOM 1025 C CA . THR A 1 134 ? -14.614 -5.904 5.012 1.00 87.81 134 THR A CA 1
ATOM 1026 C C . THR A 1 134 ? -15.973 -5.757 5.708 1.00 87.81 134 THR A C 1
ATOM 1028 O O . THR A 1 134 ? -16.100 -6.023 6.910 1.00 87.81 134 THR A O 1
ATOM 1031 N N . LYS A 1 135 ? -17.026 -5.381 4.972 1.00 87.75 135 LYS A N 1
ATOM 1032 C CA . LYS A 1 135 ? -18.390 -5.198 5.486 1.00 87.75 135 LYS A CA 1
ATOM 1033 C C . LYS A 1 135 ? -19.281 -6.408 5.233 1.00 87.75 135 LYS A C 1
ATOM 1035 O O . LYS A 1 135 ? -20.416 -6.421 5.719 1.00 87.75 135 LYS A O 1
ATOM 1040 N N . GLU A 1 136 ? -18.772 -7.433 4.555 1.00 92.25 136 GLU A N 1
ATOM 1041 C CA . GLU A 1 136 ? -19.522 -8.641 4.247 1.00 92.25 136 GLU A CA 1
ATOM 1042 C C . GLU A 1 136 ? -20.006 -9.353 5.525 1.00 92.25 136 GLU A C 1
ATOM 1044 O O . GLU A 1 136 ? -19.289 -9.476 6.524 1.00 92.25 136 GLU A O 1
ATOM 1049 N N . GLY A 1 137 ? -21.254 -9.832 5.509 1.00 90.12 137 GLY A N 1
ATOM 1050 C CA . GLY A 1 137 ? -21.926 -10.353 6.703 1.00 90.12 137 GLY A CA 1
ATOM 1051 C C . GLY A 1 137 ? -21.205 -11.535 7.357 1.00 90.12 137 GLY A C 1
ATOM 1052 O O . GLY A 1 137 ? -21.086 -11.575 8.584 1.00 90.12 137 GLY A O 1
ATOM 1053 N N . TRP A 1 138 ? -20.678 -12.475 6.561 1.00 90.00 138 TRP A N 1
ATOM 1054 C CA . TRP A 1 138 ? -19.931 -13.620 7.094 1.00 90.00 138 TRP A CA 1
ATOM 1055 C C . TRP A 1 138 ? -18.596 -13.187 7.708 1.00 90.00 138 TRP A C 1
ATOM 1057 O O . TRP A 1 138 ? -18.209 -13.712 8.754 1.00 90.00 138 TRP A O 1
ATOM 1067 N N . TRP A 1 139 ? -17.916 -12.204 7.105 1.00 90.56 139 TRP A N 1
ATOM 1068 C CA . TRP A 1 139 ? -16.660 -11.683 7.632 1.00 90.56 139 TRP A CA 1
ATOM 1069 C C . TRP A 1 139 ? -16.907 -10.966 8.955 1.00 90.56 139 TRP A C 1
ATOM 1071 O O . TRP A 1 139 ? -16.301 -11.309 9.966 1.00 90.56 139 TRP A O 1
ATOM 1081 N N . ARG A 1 140 ? -17.903 -10.076 9.009 1.00 89.25 140 ARG A N 1
ATOM 1082 C CA . ARG A 1 140 ? -18.312 -9.402 10.251 1.00 89.25 140 ARG A CA 1
ATOM 1083 C C . ARG A 1 140 ? -18.742 -10.365 11.346 1.00 89.25 140 ARG A C 1
ATOM 1085 O O . ARG A 1 140 ? -18.461 -10.118 12.516 1.00 89.25 140 ARG A O 1
ATOM 1092 N N . TYR A 1 141 ? -19.404 -11.462 10.987 1.00 90.81 141 TYR A N 1
ATOM 1093 C CA . TYR A 1 141 ? -19.709 -12.526 11.935 1.00 90.81 141 TYR A CA 1
ATOM 1094 C C . TYR A 1 141 ? -18.429 -13.179 12.475 1.00 90.81 141 TYR A C 1
ATOM 1096 O O . TYR A 1 141 ? -18.295 -13.320 13.689 1.00 90.81 141 TYR A O 1
ATOM 1104 N N . ARG A 1 142 ? -17.466 -13.499 11.602 1.00 88.69 142 ARG A N 1
ATOM 1105 C CA . ARG A 1 142 ? -16.163 -14.078 11.969 1.00 88.69 142 ARG A CA 1
ATOM 1106 C C . ARG A 1 142 ? -15.300 -13.147 12.827 1.00 88.69 142 ARG A C 1
ATOM 1108 O O . ARG A 1 142 ? -14.531 -13.638 13.646 1.00 88.69 142 ARG A O 1
ATOM 1115 N N . LEU A 1 143 ? -15.431 -11.830 12.669 1.00 90.31 143 LEU A N 1
ATOM 1116 C CA . LEU A 1 143 ? -14.700 -10.842 13.471 1.00 90.31 143 LEU A CA 1
ATOM 1117 C C . LEU A 1 143 ? -15.162 -10.792 14.937 1.00 90.31 143 LEU A C 1
ATOM 1119 O O . LEU A 1 143 ? -14.405 -10.321 15.792 1.00 90.31 143 LEU A O 1
ATOM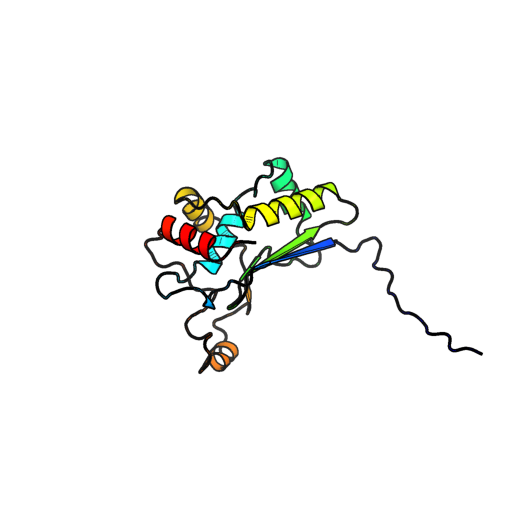 1123 N N . LYS A 1 144 ? -16.381 -11.250 15.258 1.00 89.69 144 LYS A N 1
ATOM 1124 C CA . LYS A 1 144 ? -16.915 -11.198 16.628 1.00 89.69 144 LYS A CA 1
ATOM 1125 C C . LYS A 1 144 ? -16.027 -11.996 17.585 1.00 89.69 144 LYS A C 1
ATOM 1127 O O . LYS A 1 144 ? -15.765 -13.172 17.363 1.00 89.69 144 LYS A O 1
ATOM 1132 N N . GLY A 1 145 ? -15.587 -11.351 18.665 1.00 87.94 145 GLY A N 1
ATOM 1133 C CA . GLY A 1 145 ? -14.699 -11.961 19.662 1.00 87.94 145 GLY A CA 1
ATOM 1134 C C . GLY A 1 145 ? -13.227 -12.045 19.243 1.00 87.94 145 GLY A C 1
ATOM 1135 O O . GLY A 1 145 ? -12.423 -12.587 19.995 1.00 87.94 145 GLY A O 1
ATOM 1136 N N . SER A 1 146 ? -12.858 -11.507 18.077 1.00 90.75 146 SER A N 1
ATOM 1137 C CA . SER A 1 146 ? -11.464 -11.408 17.637 1.00 90.75 146 SER A CA 1
ATOM 1138 C C . SER A 1 146 ? -10.860 -10.038 17.959 1.00 90.75 146 SER A C 1
ATOM 1140 O O . SER A 1 146 ? -11.576 -9.044 18.076 1.00 90.75 146 SER A O 1
ATOM 1142 N N . ALA A 1 147 ? -9.527 -9.972 18.009 1.00 88.12 147 ALA A N 1
ATOM 1143 C CA . ALA A 1 147 ? -8.782 -8.714 18.111 1.00 88.12 147 ALA A CA 1
ATOM 1144 C C . ALA A 1 147 ? -8.862 -7.845 16.837 1.00 88.12 147 ALA A C 1
ATOM 1146 O O . ALA A 1 147 ? -8.468 -6.688 16.862 1.00 88.12 147 ALA A O 1
ATOM 1147 N N . LEU A 1 148 ? -9.383 -8.390 15.729 1.00 89.19 148 LEU A N 1
ATOM 1148 C CA . LEU A 1 148 ? -9.565 -7.671 14.463 1.00 89.19 148 LEU A CA 1
ATOM 1149 C C . LEU A 1 148 ? -10.756 -6.697 14.506 1.00 89.19 148 LEU A C 1
ATOM 1151 O O . LEU A 1 148 ? -10.907 -5.837 13.637 1.00 89.19 148 LEU A O 1
ATOM 1155 N N . LEU A 1 149 ? -11.641 -6.851 15.494 1.00 88.88 149 LEU A N 1
ATOM 1156 C CA . LEU A 1 149 ? -12.827 -6.020 15.631 1.00 88.88 149 LEU A CA 1
ATOM 1157 C C . LEU A 1 149 ? -12.432 -4.569 15.949 1.00 88.88 149 LEU A C 1
ATOM 1159 O O . LEU A 1 149 ? -11.753 -4.312 16.936 1.00 88.88 149 LEU A O 1
ATOM 1163 N N . GLY A 1 150 ? -12.898 -3.622 15.131 1.00 87.62 150 GLY A N 1
ATOM 1164 C CA . GLY A 1 150 ? -12.575 -2.196 15.279 1.00 87.62 150 GLY A CA 1
ATOM 1165 C C . GLY A 1 150 ? -11.293 -1.751 14.567 1.00 87.62 150 GLY A C 1
ATOM 1166 O O . GLY A 1 150 ? -10.973 -0.570 14.609 1.00 87.62 150 GLY A O 1
ATOM 1167 N N . HIS A 1 151 ? -10.607 -2.669 13.882 1.00 92.50 151 HIS A N 1
ATOM 1168 C CA . HIS A 1 151 ? -9.412 -2.405 13.080 1.00 92.50 151 HIS A CA 1
ATOM 1169 C C . HIS A 1 151 ? -9.687 -2.683 11.599 1.00 92.50 151 HIS A C 1
ATOM 1171 O O . HIS A 1 151 ? -8.937 -3.401 10.950 1.00 92.50 151 HIS A O 1
ATOM 1177 N N . ASP A 1 152 ? -10.808 -2.211 11.060 1.00 92.94 152 ASP A N 1
ATOM 1178 C CA . ASP A 1 152 ? -11.143 -2.449 9.653 1.00 92.94 152 ASP A CA 1
ATOM 1179 C C . ASP A 1 152 ? -10.137 -1.709 8.737 1.00 92.94 152 ASP A C 1
ATOM 1181 O O . ASP A 1 152 ? -10.012 -0.488 8.844 1.00 92.94 152 ASP A O 1
ATOM 1185 N N . PRO A 1 153 ? -9.392 -2.418 7.860 1.00 93.38 153 PRO A N 1
ATOM 1186 C CA . PRO A 1 153 ? -8.378 -1.806 7.000 1.00 93.38 153 PRO A CA 1
ATOM 1187 C C . PRO A 1 153 ? -8.956 -0.853 5.948 1.00 93.38 153 PRO A C 1
ATOM 1189 O O . PRO A 1 153 ? -8.200 -0.095 5.350 1.00 93.38 153 PRO A O 1
ATOM 1192 N N . ALA A 1 154 ? -10.275 -0.869 5.727 1.00 92.25 154 ALA A N 1
ATOM 1193 C CA . ALA A 1 154 ? -10.971 0.055 4.835 1.00 92.25 154 ALA A CA 1
ATOM 1194 C C . ALA A 1 154 ? -11.509 1.312 5.552 1.00 92.25 154 ALA A C 1
ATOM 1196 O O . ALA A 1 154 ? -12.249 2.088 4.939 1.00 92.25 154 ALA A O 1
ATOM 1197 N N . 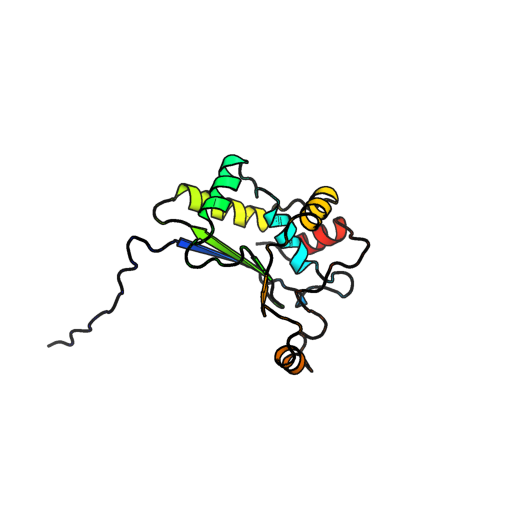GLU A 1 155 ? -11.214 1.513 6.844 1.00 91.94 155 GLU A N 1
ATOM 1198 C CA . GLU A 1 155 ? -11.692 2.700 7.564 1.00 91.94 155 GLU A CA 1
ATOM 1199 C C . GLU A 1 155 ? -11.082 3.987 6.987 1.00 91.94 155 GLU A C 1
ATOM 1201 O O . GLU A 1 155 ? -9.871 4.061 6.752 1.00 91.94 155 GLU A O 1
ATOM 1206 N N . PRO A 1 156 ? -11.894 5.039 6.770 1.00 89.88 156 PRO A N 1
ATOM 1207 C CA . PRO A 1 156 ? -11.396 6.297 6.265 1.00 89.88 156 PRO A CA 1
ATOM 1208 C C . PRO A 1 156 ? -10.615 7.040 7.351 1.00 89.88 156 PRO A C 1
ATOM 1210 O O . PRO A 1 156 ? -10.825 6.872 8.556 1.00 89.88 156 PRO A O 1
ATOM 1213 N N . LEU A 1 157 ? -9.748 7.946 6.904 1.00 90.88 157 LEU A N 1
ATOM 1214 C CA . LEU A 1 157 ? -9.006 8.820 7.801 1.00 90.88 157 LEU A CA 1
ATOM 1215 C C . LEU A 1 157 ? -9.939 9.697 8.634 1.00 90.88 157 LEU A C 1
ATOM 1217 O O . LEU A 1 157 ? -10.852 10.350 8.118 1.00 90.88 157 LEU A O 1
ATOM 1221 N N . LYS A 1 158 ? -9.634 9.791 9.928 1.00 88.44 158 LYS A N 1
ATOM 1222 C CA . LYS A 1 158 ? -10.281 10.761 10.810 1.00 88.44 158 LYS A CA 1
ATOM 1223 C C . LYS A 1 158 ? -9.872 12.181 10.430 1.00 88.44 158 LYS A C 1
ATOM 1225 O O . LYS A 1 158 ? -8.692 12.485 10.287 1.00 88.44 158 LYS A O 1
ATOM 1230 N N . GLN A 1 159 ? -10.872 13.047 10.301 1.00 84.25 159 GLN A N 1
ATOM 1231 C CA . GLN A 1 159 ? -10.684 14.466 10.020 1.00 84.25 159 GLN A CA 1
ATOM 1232 C C . GLN A 1 159 ? -10.604 15.273 11.331 1.00 84.25 159 GLN A C 1
ATOM 1234 O O . GLN A 1 159 ? -11.348 14.963 12.267 1.00 84.25 159 GLN A O 1
ATOM 1239 N N . PRO A 1 160 ? -9.759 16.321 11.410 1.00 85.94 160 PRO A N 1
ATOM 1240 C CA . PRO A 1 160 ? -8.811 16.769 10.384 1.00 85.94 160 PRO A CA 1
ATOM 1241 C C . PRO A 1 160 ? -7.577 15.854 10.274 1.00 85.94 160 PRO A C 1
ATOM 1243 O O . PRO A 1 160 ? -7.077 15.354 11.282 1.00 85.94 160 PRO A O 1
ATOM 1246 N N . VAL A 1 161 ? -7.071 15.668 9.050 1.00 87.75 161 VAL A N 1
ATOM 1247 C CA . VAL A 1 161 ? -5.870 14.855 8.796 1.00 87.75 161 VAL A CA 1
ATOM 1248 C C . VAL A 1 161 ? -4.601 15.612 9.192 1.00 87.75 161 VAL A C 1
ATOM 1250 O O . VAL A 1 161 ? -4.342 16.711 8.707 1.00 87.75 161 VAL A O 1
ATOM 1253 N N . ASP A 1 162 ? -3.782 14.993 10.041 1.00 92.00 162 ASP A N 1
ATOM 1254 C CA . ASP A 1 162 ? -2.499 15.530 10.498 1.00 92.00 162 ASP A CA 1
ATOM 1255 C C . ASP A 1 162 ? -1.340 14.748 9.864 1.00 92.00 162 ASP A C 1
ATOM 1257 O O . ASP A 1 162 ? -1.041 13.615 10.252 1.00 92.00 162 ASP A O 1
ATOM 1261 N N . ALA A 1 163 ? -0.680 15.365 8.881 1.00 93.00 163 ALA A N 1
ATOM 1262 C CA . ALA A 1 163 ? 0.430 14.752 8.156 1.00 93.00 163 ALA A CA 1
ATOM 1263 C C . ALA A 1 163 ? 1.610 14.383 9.070 1.00 93.00 163 ALA A C 1
ATOM 1265 O O . ALA A 1 163 ? 2.272 13.378 8.815 1.00 93.00 163 ALA A O 1
ATOM 1266 N N . ALA A 1 164 ? 1.850 15.134 10.153 1.00 93.56 164 ALA A N 1
ATOM 1267 C CA . ALA A 1 164 ? 2.940 14.839 11.080 1.00 93.56 164 ALA A CA 1
ATOM 1268 C C . ALA A 1 164 ? 2.679 13.533 11.841 1.00 93.56 164 ALA A C 1
ATOM 1270 O O . ALA A 1 164 ? 3.585 12.723 12.012 1.00 93.56 164 ALA A O 1
ATOM 1271 N N . LYS A 1 165 ? 1.423 13.271 12.228 1.00 93.81 165 LYS A N 1
ATOM 1272 C CA . LYS A 1 165 ? 1.050 12.001 12.872 1.00 93.81 165 LYS A CA 1
ATOM 1273 C C . LYS A 1 165 ? 1.176 10.812 11.926 1.00 93.81 165 LYS A C 1
ATOM 1275 O O . LYS A 1 165 ? 1.589 9.741 12.369 1.00 93.81 165 LYS A O 1
ATOM 1280 N N . ILE A 1 166 ? 0.839 10.994 10.647 1.00 93.81 166 ILE A N 1
ATOM 1281 C CA . ILE A 1 166 ? 1.022 9.951 9.628 1.00 93.81 166 ILE A CA 1
ATOM 1282 C C . ILE A 1 166 ? 2.519 9.672 9.440 1.00 93.81 166 ILE A C 1
ATOM 1284 O O . ILE A 1 166 ? 2.916 8.510 9.449 1.00 93.81 166 ILE A O 1
ATOM 1288 N N . GLN A 1 167 ? 3.355 10.714 9.359 1.00 93.50 167 GLN A N 1
ATOM 1289 C CA . GLN A 1 167 ? 4.814 10.576 9.292 1.00 93.50 167 GLN A CA 1
ATOM 1290 C C . GLN A 1 167 ? 5.366 9.812 10.502 1.00 93.50 167 GLN A C 1
ATOM 1292 O O . GLN A 1 167 ? 6.114 8.856 10.326 1.00 93.50 167 GLN A O 1
ATOM 1297 N N . SER A 1 168 ? 4.950 10.155 11.725 1.00 93.19 168 SER A N 1
ATOM 1298 C CA . SER A 1 168 ? 5.399 9.439 12.928 1.00 93.19 168 SER A CA 1
ATOM 1299 C C . SER A 1 168 ? 4.958 7.973 12.951 1.00 93.19 168 SER A C 1
ATOM 1301 O O . SER A 1 168 ? 5.687 7.119 13.452 1.00 93.19 168 SER A O 1
ATOM 1303 N N . PHE A 1 169 ? 3.769 7.653 12.431 1.00 93.12 169 PHE A N 1
ATOM 1304 C CA . PHE A 1 169 ? 3.323 6.264 12.305 1.00 93.12 169 PHE A CA 1
ATOM 1305 C C . PHE A 1 169 ? 4.144 5.502 11.261 1.00 93.12 169 PHE A C 1
ATOM 1307 O O . PHE A 1 169 ? 4.541 4.367 11.516 1.00 93.12 169 PHE A O 1
ATOM 1314 N N . TYR A 1 170 ? 4.408 6.132 10.115 1.00 92.44 170 TYR A N 1
ATOM 1315 C CA . TYR A 1 170 ? 5.260 5.584 9.066 1.00 92.44 170 TYR A CA 1
ATOM 1316 C C . TYR A 1 170 ? 6.654 5.262 9.608 1.00 92.44 170 TYR A C 1
ATOM 1318 O O . TYR A 1 170 ? 7.101 4.129 9.477 1.00 92.44 170 TYR A O 1
ATOM 1326 N N . GLU A 1 171 ? 7.296 6.204 10.298 1.00 91.25 171 GLU A N 1
ATOM 1327 C CA . GLU A 1 171 ? 8.600 5.972 10.922 1.00 91.25 171 GLU A CA 1
ATOM 1328 C C . GLU A 1 171 ? 8.516 4.833 11.941 1.00 91.25 171 GLU A C 1
ATOM 1330 O O . GLU A 1 171 ? 9.277 3.885 11.883 1.00 91.25 171 GLU A O 1
ATOM 1335 N N . LYS A 1 172 ? 7.515 4.816 12.821 1.00 90.94 172 LYS A N 1
ATOM 1336 C CA . LYS A 1 172 ? 7.422 3.762 13.839 1.00 90.94 172 LYS A CA 1
ATOM 1337 C C . LYS A 1 172 ? 7.351 2.334 13.269 1.00 90.94 172 LYS A C 1
ATOM 1339 O O . LYS A 1 172 ? 7.842 1.414 13.921 1.00 90.94 172 LYS A O 1
ATOM 1344 N N . TRP A 1 173 ? 6.700 2.136 12.122 1.00 86.56 173 TRP A N 1
ATOM 1345 C CA . TRP A 1 173 ? 6.307 0.802 11.653 1.00 86.56 173 TRP A CA 1
ATOM 1346 C C . TRP A 1 173 ? 6.870 0.384 10.291 1.00 86.56 173 TRP A C 1
ATOM 1348 O O . TRP A 1 173 ? 6.825 -0.804 9.970 1.00 86.56 173 TRP A O 1
ATOM 1358 N N . LEU A 1 174 ? 7.364 1.315 9.474 1.00 79.56 174 LEU A N 1
ATOM 1359 C CA . LEU A 1 174 ? 8.001 1.035 8.185 1.00 79.56 174 LEU A CA 1
ATOM 1360 C C . LEU A 1 174 ? 9.501 1.334 8.291 1.00 79.56 174 LEU A C 1
ATOM 1362 O O . LEU A 1 174 ? 9.993 2.357 7.816 1.00 79.56 174 LEU A O 1
ATOM 1366 N N . HIS A 1 175 ? 10.222 0.411 8.927 1.00 69.19 175 HIS A N 1
ATOM 1367 C CA . HIS A 1 175 ? 11.682 0.390 9.000 1.00 69.19 175 HIS A CA 1
ATOM 1368 C C . HIS A 1 175 ? 12.213 -1.020 8.664 1.00 69.19 175 HIS A C 1
ATOM 1370 O O . HIS A 1 175 ? 11.555 -1.997 9.034 1.00 69.19 175 HIS A O 1
ATOM 1376 N N . PRO A 1 176 ? 13.348 -1.140 7.943 1.00 59.56 176 PRO A N 1
ATOM 1377 C CA . PRO A 1 176 ? 14.027 -2.416 7.691 1.00 59.56 176 PRO A CA 1
ATOM 1378 C C . PRO A 1 176 ? 14.575 -3.098 8.949 1.00 59.56 176 PRO A C 1
ATOM 1380 O O . PRO A 1 176 ? 14.957 -2.375 9.899 1.00 59.56 176 PRO A O 1
#

pLDDT: mean 86.5, std 14.62, range [30.84, 96.38]

Secondary structure (DSSP, 8-state):
---------PPPPTTPPEEEEEEES--GGG--TTSTTHHHHHHHHHHHS-TT--HHHHHHHHHHSS-SSSPPPSEEE-SS-EEEEEEE-TT-HHHHHHHHHHHHHHTT-----HHHHHHHHHS---EEESSS-TT-HHHHHHHTTSTTTT--TTPPPPSSP-HHHHHHHHHHH---

Solvent-accessible surface area (backbone atoms only — not comparable to full-atom values): 10216 Å² total; per-residue (Å²): 141,79,86,83,77,80,79,81,69,76,73,74,55,93,80,52,57,45,78,48,75,50,77,42,85,47,14,23,62,77,45,51,92,90,40,42,25,45,58,46,48,53,57,41,35,50,71,75,46,48,34,91,44,54,76,66,55,35,50,50,44,64,73,43,26,49,38,91,91,63,71,63,58,49,27,37,28,18,40,60,28,28,37,38,47,35,30,30,61,58,95,40,68,67,56,52,53,49,51,52,45,27,54,55,26,55,41,72,62,66,79,63,39,65,67,47,49,52,51,30,71,74,42,84,82,62,61,40,43,54,62,79,60,72,79,38,69,70,54,50,58,66,33,61,97,43,88,61,55,93,25,58,41,82,42,69,68,61,82,83,79,55,36,68,60,51,39,55,49,44,58,76,65,43,65,134

Foldseek 3Di:
DDDDPPPPDPPPPLWAWDKDKDKFQDALLVDDPQCAQLRQLLVLLLLVDQLPDDPVLSVVQVVFFADPVDGDQQWEGELGIIMGIGTHTPPPVVSVVSVVSSVVSSLPPRDFDPVSSVVSVPDDRSYAYVVNDCPDPVNVVVCVPPSCPPRRRPTDNDPPDDRVVSVVVSVVRRHD

Radius of gyration: 18.99 Å; Cα contacts (8 Å, |Δi|>4): 252; chains: 1; bounding box: 40×69×41 Å

Mean predicted aligned error: 7.2 Å

Sequence (176 aa):
MGYIGKCWRRPSAPSDRIEVRLQVNTGSLTESTQQSGFSHVIPRIALTQSGGLDAAQARSLWQQGVDPKRPMPPVIVSYDSTLYNLSLPNNRNDLLKEALTYLANISGKLTITPVTVNHALSSEDMVATWPADTKEGWWRYRLKGSALLGHDPAEPLKQPVDAAKIQSFYEKWLHP

InterPro domains:
  IPR011249 Metalloenzyme, LuxS/M16 peptidase-like [SSF63411] (14-176)
  IPR011765 Peptidase M16, N-terminal [PF00675] (14-119)

Organism: NCBI:txid59203

Nearest PDB structures (foldseek):
  3go9-assembly1_A  TM=9.574E-01  e=1.249E-20  Yersinia pestis
  6ofs-assembly1_A  TM=7.219E-01  e=8.456E-07  Escherichia coli K-12
  6oft-assembly2_B  TM=7.023E-01  e=3.921E-06  Escherichia coli K-12
  5hxk-assembly2_C  TM=6.705E-01  e=1.214E-02  Thermus thermophilus HB8
  4xea-assembly1_A-2  TM=4.953E-01  e=9.199E-02  Alicyclobacillus acidocaldarius subsp. acidocaldarius DSM 446